Protein AF-0000000085131822 (afdb_homodimer)

pLDDT: mean 88.07, std 12.6, range [34.62, 98.31]

Foldseek 3Di:
DFEKEWEAADPVLSVVLVVLLCCLQVVVPAAEAEDDDDDPVVVVVLVVCVVVPDPWDWDDDVPDIDIDDPDPVCVVVVDDPRHYYYYYDNDHDDGAMEDCCVGPRDVSCVSCVVSVGHYDDDPPDD/DFEKEWEAADPVLSVVLVVLLCCLQVVVPAAEAEDDDDDPVVVVVQVVCVVVPDPWDWDDDVPDIDTDDPDPVCVVVVDDPRHYYYYYDNDHDDGAMEDCCVGPRDVSCVSCVVSVGHYDDDPPDD

Organism: Acidimicrobium ferrooxidans (strain DSM 10331 / JCM 15462 / NBRC 103882 / ICP) (NCBI:txid525909)

Solvent-accessible surface area (backbone atoms only — not comparable to full-atom values): 12913 Å² total; per-residue (Å²): 92,37,62,31,33,28,30,11,68,48,67,68,60,34,45,53,51,47,23,53,51,32,31,55,44,27,70,71,69,45,48,27,34,35,41,41,70,47,56,66,71,60,23,49,49,53,38,45,31,49,72,30,44,30,71,34,37,33,40,33,33,76,59,21,26,24,54,46,39,80,36,57,73,56,57,60,70,70,47,52,83,71,24,38,35,39,36,62,41,81,36,89,47,72,70,28,35,32,45,41,51,84,53,71,25,63,69,52,43,52,53,38,43,75,71,71,39,52,69,43,65,86,74,70,80,121,91,39,63,34,34,29,28,10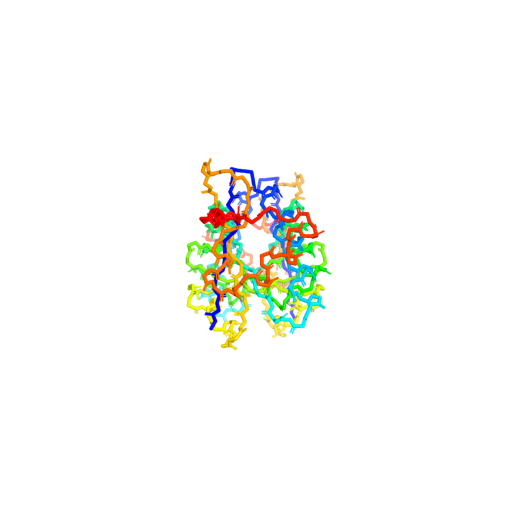,68,48,68,67,61,33,47,53,51,46,22,53,51,31,31,55,44,26,71,72,70,44,49,27,34,35,40,40,71,46,56,65,71,60,24,49,48,53,38,44,30,49,74,30,44,32,73,34,37,33,40,33,33,78,57,22,26,24,53,47,40,82,36,56,74,55,57,61,69,71,49,53,82,72,22,38,35,38,35,62,41,82,34,89,48,73,72,28,34,32,46,42,52,84,54,71,26,63,70,51,44,52,54,37,44,76,73,71,39,54,68,42,64,84,74,69,80,122

Radius of gyration: 21.18 Å; Cα contacts (8 Å, |Δi|>4): 566; chains: 2; bounding box: 34×80×39 Å

Nearest PDB structures (foldseek):
  7dtj-assembly1_A  TM=2.129E-01  e=2.006E+00  Caenorhabditis elegans
  4cgz-assembly1_A  TM=2.563E-01  e=4.736E+00  Homo sapiens
  4cgz-assembly1_A  TM=2.567E-01  e=7.129E+00  Homo sapiens

Sequence (252 aa):
MVEIEVRGPGHHERSTLAARAVAVLAGAGLDVGVVVDVRPRLAADIEAQLEAGAARVVLTGPGFSAVARTGREGVEEALSEGDVLIRLRATADELGVYGVDDALGQEWVRRLRDAGVPCMGPEIGVMVEIEVRGPGHHERSTLAARAVAVLAGAGLDVGVVVDVRPRLAADIEAQLEAGAARVVLTGPGFSAVARTGREGVEEALSEGDVLIRLRATADELGVYGVDDALGQEWVRRLRDAGVPCMGPEIGV

Secondary structure (DSSP, 8-state):
-EEEEEEES-HHHHHHHHHHHHHHHHHTT--EEEEEEPPHHHHHHHHHHHHHT-SEEEEEETTEEEEEEESSTHHHHHS-TT-EEEEEEE-SSPSEEESHHHHH-HHHHHHHHHTT-PEES-----/-EEEEEEES-HHHHHHHHHHHHHHHHHTT--EEEEEEPPHHHHHHHHHHHHHT-SEEEEEETTEEEEEEESSTHHHHHS-TT-EEEEEEE-SSPSEEESHHHHH-HHHHHHHHHTT-PEES-----

Structure (mmCIF, N/CA/C/O backbone):
data_AF-0000000085131822-model_v1
#
loop_
_entity.id
_entity.type
_entity.pdbx_description
1 polymer 'Uncharacterized protein'
#
loop_
_atom_site.group_PDB
_atom_site.id
_atom_site.type_symbol
_atom_site.label_atom_id
_atom_site.label_alt_id
_atom_site.label_comp_id
_atom_site.label_asym_id
_atom_site.label_entity_id
_atom_site.label_seq_id
_atom_site.pdbx_PDB_ins_code
_atom_site.Cartn_x
_atom_site.Cartn_y
_atom_site.Cartn_z
_atom_site.occupancy
_atom_site.B_iso_or_equiv
_atom_site.auth_seq_id
_atom_site.auth_com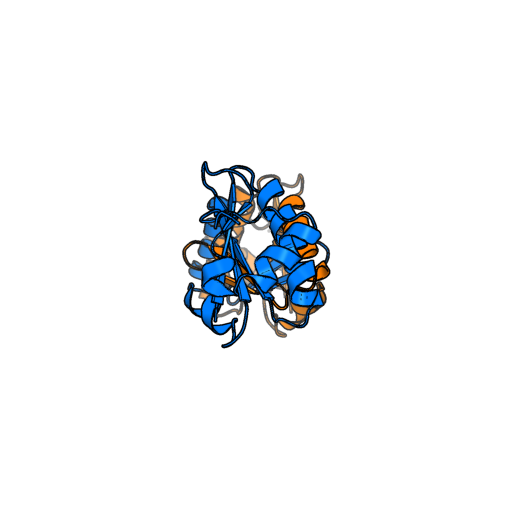p_id
_atom_site.auth_asym_id
_atom_site.auth_atom_id
_atom_site.pdbx_PDB_model_num
ATOM 1 N N . MET A 1 1 ? -10.117 -21.516 0.782 1 79.69 1 MET A N 1
ATOM 2 C CA . MET A 1 1 ? -8.984 -20.797 0.195 1 79.69 1 MET A CA 1
ATOM 3 C C . MET A 1 1 ? -7.742 -21.688 0.15 1 79.69 1 MET A C 1
ATOM 5 O O . MET A 1 1 ? -7.473 -22.422 1.094 1 79.69 1 MET A O 1
ATOM 9 N N . VAL A 1 2 ? -7.172 -21.781 -1.08 1 89 2 VAL A N 1
ATOM 10 C CA . VAL A 1 2 ? -5.902 -22.5 -1.215 1 89 2 VAL A CA 1
ATOM 11 C C . VAL A 1 2 ? -4.762 -21.484 -1.343 1 89 2 VAL A C 1
ATOM 13 O O . VAL A 1 2 ? -4.922 -20.438 -1.956 1 89 2 VAL A O 1
ATOM 16 N N . GLU A 1 3 ? -3.605 -21.906 -0.716 1 91.75 3 GLU A N 1
ATOM 17 C CA . GLU A 1 3 ? -2.475 -20.984 -0.686 1 91.75 3 GLU A CA 1
ATOM 18 C C . GLU A 1 3 ? -1.246 -21.594 -1.354 1 91.75 3 GLU A C 1
ATOM 20 O O . GLU A 1 3 ? -0.945 -22.781 -1.154 1 91.75 3 GLU A O 1
ATOM 25 N N . ILE A 1 4 ? -0.641 -20.781 -2.174 1 95.12 4 ILE A N 1
ATOM 26 C CA . ILE A 1 4 ? 0.669 -21.125 -2.717 1 95.12 4 ILE A CA 1
ATOM 27 C C . ILE A 1 4 ? 1.646 -19.984 -2.465 1 95.12 4 ILE A C 1
ATOM 29 O O . ILE A 1 4 ? 1.235 -18.875 -2.104 1 95.12 4 ILE A O 1
ATOM 33 N N . GLU A 1 5 ? 2.998 -20.312 -2.67 1 95.56 5 GLU A N 1
ATOM 34 C CA . GLU A 1 5 ? 4.008 -19.312 -2.352 1 95.56 5 GLU A CA 1
ATOM 35 C C . GLU A 1 5 ? 4.953 -19.078 -3.529 1 95.56 5 GLU A C 1
ATOM 37 O O . GLU A 1 5 ? 5.336 -20.031 -4.215 1 95.56 5 GLU A O 1
ATOM 42 N N . VAL A 1 6 ? 5.258 -17.922 -3.693 1 97.12 6 VAL A N 1
ATOM 43 C CA . VAL A 1 6 ? 6.41 -17.594 -4.531 1 97.12 6 VAL A CA 1
ATOM 44 C C . VAL A 1 6 ? 7.605 -17.234 -3.648 1 97.12 6 VAL A C 1
ATOM 46 O O . VAL A 1 6 ? 7.559 -16.281 -2.883 1 97.12 6 VAL A O 1
ATOM 49 N N . ARG A 1 7 ? 8.672 -17.984 -3.861 1 95.94 7 ARG A N 1
ATOM 50 C CA . ARG A 1 7 ? 9.852 -17.812 -3.023 1 95.94 7 ARG A CA 1
ATOM 51 C C . ARG A 1 7 ? 11.07 -17.438 -3.865 1 95.94 7 ARG A C 1
ATOM 53 O O . ARG A 1 7 ? 11.117 -17.734 -5.062 1 95.94 7 ARG A O 1
ATOM 60 N N . GLY A 1 8 ? 12 -16.844 -3.258 1 94.56 8 GLY A N 1
ATOM 61 C CA . GLY A 1 8 ? 13.25 -16.422 -3.871 1 94.56 8 GLY A CA 1
ATOM 62 C C . GLY A 1 8 ? 13.867 -15.203 -3.205 1 94.56 8 GLY A C 1
ATOM 63 O O . GLY A 1 8 ? 13.203 -14.508 -2.434 1 94.56 8 GLY A O 1
ATOM 64 N N . PRO A 1 9 ? 15.07 -14.961 -3.496 1 91.81 9 PRO A N 1
ATOM 65 C CA . PRO A 1 9 ? 15.766 -13.898 -2.773 1 91.81 9 PRO A CA 1
ATOM 66 C C . PRO A 1 9 ? 15.406 -12.5 -3.285 1 91.81 9 PRO A C 1
ATOM 68 O O . PRO A 1 9 ? 15.391 -11.539 -2.512 1 91.81 9 PRO A O 1
ATOM 71 N N . GLY A 1 10 ? 15.148 -12.297 -4.566 1 89.25 10 GLY A N 1
ATOM 72 C CA . GLY A 1 10 ? 14.906 -10.984 -5.141 1 89.25 10 GLY A CA 1
ATOM 73 C C . GLY A 1 10 ? 13.445 -10.578 -5.117 1 89.25 10 GLY A C 1
ATOM 74 O O . GLY A 1 10 ? 12.578 -11.352 -5.52 1 89.25 10 GLY A O 1
ATOM 75 N N . HIS A 1 11 ? 13.172 -9.406 -4.637 1 88.25 11 HIS A N 1
ATOM 76 C CA . HIS A 1 11 ? 11.797 -8.914 -4.57 1 88.25 11 HIS A CA 1
ATOM 77 C C . HIS A 1 11 ? 11.195 -8.773 -5.965 1 88.25 11 HIS A C 1
ATOM 79 O O . HIS A 1 11 ? 10.094 -9.266 -6.219 1 88.25 11 HIS A O 1
ATOM 85 N N . HIS A 1 12 ? 11.961 -8.117 -6.773 1 89.19 12 HIS A N 1
ATOM 86 C CA . HIS A 1 12 ? 11.453 -7.871 -8.117 1 89.19 12 HIS A CA 1
ATOM 87 C C . HIS A 1 12 ? 11.203 -9.18 -8.859 1 89.19 12 HIS A C 1
ATOM 89 O O . HIS A 1 12 ? 10.164 -9.344 -9.508 1 89.19 12 HIS A O 1
ATOM 95 N N . GLU A 1 13 ? 12.141 -10.109 -8.742 1 93.19 13 GLU A N 1
ATOM 96 C CA . GLU A 1 13 ? 12.008 -11.391 -9.422 1 93.19 13 GLU A CA 1
ATOM 97 C C . GLU A 1 13 ? 10.797 -12.164 -8.891 1 93.19 13 GLU A C 1
ATOM 99 O O . GLU A 1 13 ? 10.062 -12.781 -9.664 1 93.19 13 GLU A O 1
ATOM 104 N N . ARG A 1 14 ? 10.539 -12.148 -7.613 1 95.56 14 ARG A N 1
ATOM 105 C CA . ARG A 1 14 ? 9.367 -12.805 -7.035 1 95.56 14 ARG A CA 1
ATOM 106 C C . ARG A 1 14 ? 8.078 -12.18 -7.559 1 95.56 14 ARG A C 1
ATOM 108 O O . ARG A 1 14 ? 7.133 -12.891 -7.898 1 95.56 14 ARG A O 1
ATOM 115 N N . SER A 1 15 ? 8.086 -10.891 -7.621 1 94.5 15 SER A N 1
ATOM 116 C CA . SER A 1 15 ? 6.895 -10.188 -8.094 1 94.5 15 SER A CA 1
ATOM 117 C C . SER A 1 15 ? 6.59 -10.531 -9.547 1 94.5 15 SER A C 1
ATOM 119 O O . SER A 1 15 ? 5.438 -10.773 -9.906 1 94.5 15 SER A O 1
ATOM 121 N N . THR A 1 16 ? 7.637 -10.555 -10.289 1 95.5 16 THR A N 1
ATOM 122 C CA . THR A 1 16 ? 7.48 -10.875 -11.711 1 95.5 16 THR A CA 1
ATOM 123 C C . THR A 1 16 ? 6.945 -12.289 -11.891 1 95.5 16 THR A C 1
ATOM 125 O O . THR A 1 16 ? 6.031 -12.523 -12.68 1 95.5 16 THR A O 1
ATOM 128 N N . LEU A 1 17 ? 7.477 -13.148 -11.172 1 97.31 17 LEU A N 1
ATOM 129 C CA . LEU A 1 17 ? 7.031 -14.531 -11.242 1 97.31 17 LEU A CA 1
ATOM 130 C C . LEU A 1 17 ? 5.594 -14.664 -10.75 1 97.31 17 LEU A C 1
ATOM 132 O O . LEU A 1 17 ? 4.797 -15.406 -11.344 1 97.31 17 LEU A O 1
ATOM 136 N N . ALA A 1 18 ? 5.246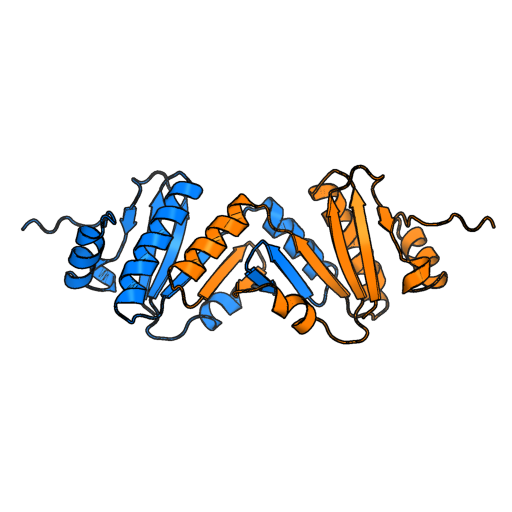 -14.008 -9.734 1 97.88 18 ALA A N 1
ATOM 137 C CA . ALA A 1 18 ? 3.877 -14.023 -9.219 1 97.88 18 ALA A CA 1
ATOM 138 C C . ALA A 1 18 ? 2.889 -13.547 -10.281 1 97.88 18 ALA A C 1
ATOM 140 O O . ALA A 1 18 ? 1.832 -14.156 -10.469 1 97.88 18 ALA A O 1
ATOM 141 N N . ALA A 1 19 ? 3.27 -12.508 -10.961 1 97.44 19 ALA A N 1
ATOM 142 C CA . ALA A 1 19 ? 2.385 -11.977 -12 1 97.44 19 ALA A CA 1
ATOM 143 C C . ALA A 1 19 ? 2.15 -13.008 -13.094 1 97.44 19 ALA A C 1
ATOM 145 O O . ALA A 1 19 ? 1.042 -13.117 -13.625 1 97.44 19 ALA A O 1
ATOM 146 N N . ARG A 1 20 ? 3.174 -13.719 -13.398 1 97.81 20 ARG A N 1
ATOM 147 C CA . ARG A 1 20 ? 3.025 -14.766 -14.398 1 97.81 20 ARG A CA 1
ATOM 148 C C . ARG A 1 20 ? 2.084 -15.867 -13.906 1 97.81 20 ARG A C 1
ATOM 150 O O . ARG A 1 20 ? 1.232 -16.344 -14.656 1 97.81 20 ARG A O 1
ATOM 157 N N . ALA A 1 21 ? 2.281 -16.219 -12.688 1 98.31 21 ALA A N 1
ATOM 158 C CA . ALA A 1 21 ? 1.408 -17.234 -12.102 1 98.31 21 ALA A CA 1
ATOM 159 C C . ALA A 1 21 ? -0.04 -16.75 -12.055 1 98.31 21 ALA A C 1
ATOM 161 O O . ALA A 1 21 ? -0.961 -17.516 -12.367 1 98.31 21 ALA A O 1
ATOM 162 N N . VAL A 1 22 ? -0.212 -15.531 -11.719 1 97.88 22 VAL A N 1
ATOM 163 C CA . VAL A 1 22 ? -1.546 -14.938 -11.68 1 97.88 22 VAL A CA 1
ATOM 164 C C . VAL A 1 22 ? -2.189 -15.023 -13.062 1 97.88 22 VAL A C 1
ATOM 166 O O . VAL A 1 22 ? -3.344 -15.438 -13.195 1 97.88 22 VAL A O 1
ATOM 169 N N . ALA A 1 23 ? -1.437 -14.703 -14 1 98.12 23 ALA A N 1
ATOM 170 C CA . ALA A 1 23 ? -1.963 -14.688 -15.367 1 98.12 23 ALA A CA 1
ATOM 171 C C . ALA A 1 23 ? -2.475 -16.062 -15.766 1 98.12 23 ALA A C 1
ATOM 173 O O . ALA A 1 23 ? -3.539 -16.188 -16.375 1 98.12 23 ALA A O 1
ATOM 174 N N . VAL A 1 24 ? -1.75 -17.047 -15.406 1 98.06 24 VAL A N 1
ATOM 175 C CA . VAL A 1 24 ? -2.111 -18.422 -15.758 1 98.06 24 VAL A CA 1
ATOM 176 C C . VAL A 1 24 ? -3.373 -18.828 -15.008 1 98.06 24 VAL A C 1
ATOM 178 O O . VAL A 1 24 ? -4.328 -19.328 -15.609 1 98.06 24 VAL A O 1
ATOM 181 N N . LEU A 1 25 ? -3.422 -18.594 -13.773 1 97.38 25 LEU A N 1
ATOM 182 C CA . LEU A 1 25 ? -4.512 -19.047 -12.922 1 97.38 25 LEU A CA 1
ATOM 183 C C . LEU A 1 25 ? -5.781 -18.25 -13.18 1 97.38 25 LEU A C 1
ATOM 185 O O . LEU A 1 25 ? -6.855 -18.828 -13.359 1 97.38 25 LEU A O 1
ATOM 189 N N . ALA A 1 26 ? -5.598 -17 -13.203 1 96.5 26 ALA A N 1
ATOM 190 C CA . ALA A 1 26 ? -6.758 -16.156 -13.484 1 96.5 26 ALA A CA 1
ATOM 191 C C . ALA A 1 26 ? -7.281 -16.391 -14.891 1 96.5 26 ALA A C 1
ATOM 193 O O . ALA A 1 26 ? -8.492 -16.375 -15.125 1 96.5 26 ALA A O 1
ATOM 194 N N . GLY A 1 27 ? -6.344 -16.594 -15.766 1 95.94 27 GLY A N 1
ATOM 195 C CA . GLY A 1 27 ? -6.73 -16.891 -17.125 1 95.94 27 GLY A CA 1
ATOM 196 C C . GLY A 1 27 ? -7.566 -18.156 -17.25 1 95.94 27 GLY A C 1
ATOM 197 O O . GLY A 1 27 ? -8.297 -18.328 -18.234 1 95.94 27 GLY A O 1
ATOM 198 N N . ALA A 1 28 ? -7.418 -18.984 -16.297 1 95.38 28 ALA A N 1
ATOM 199 C CA . ALA A 1 28 ? -8.172 -20.25 -16.297 1 95.38 28 ALA A CA 1
ATOM 200 C C . ALA A 1 28 ? -9.453 -20.109 -15.492 1 95.38 28 ALA A C 1
ATOM 202 O O . ALA A 1 28 ? -10.148 -21.094 -15.25 1 95.38 28 ALA A O 1
ATOM 203 N N . GLY A 1 29 ? -9.695 -18.891 -14.969 1 93.06 29 GLY A N 1
ATOM 204 C CA . GLY A 1 29 ? -10.984 -18.625 -14.352 1 93.06 29 GLY A CA 1
ATOM 205 C C . GLY A 1 29 ? -10.938 -18.641 -12.836 1 93.06 29 GLY A C 1
ATOM 206 O O . GLY A 1 29 ? -11.977 -18.562 -12.18 1 93.06 29 GLY A O 1
ATOM 207 N N . LEU A 1 30 ? -9.797 -18.797 -12.258 1 93.06 30 LEU A N 1
ATOM 208 C CA . LEU A 1 30 ? -9.695 -18.797 -10.797 1 93.06 30 LEU A CA 1
ATOM 209 C C . LEU A 1 30 ? -9.602 -17.375 -10.266 1 93.06 30 LEU A C 1
ATOM 211 O O . LEU A 1 30 ? -9.023 -16.5 -10.906 1 93.06 30 LEU A O 1
ATOM 215 N N . ASP A 1 31 ? -10.188 -17.172 -9.148 1 92.38 31 ASP A N 1
ATOM 216 C CA . ASP A 1 31 ? -9.992 -15.93 -8.406 1 92.38 31 ASP A CA 1
ATOM 217 C C . ASP A 1 31 ? -8.688 -15.961 -7.617 1 92.38 31 ASP A C 1
ATOM 219 O O . ASP A 1 31 ? -8.539 -16.75 -6.688 1 92.38 31 ASP A O 1
ATOM 223 N N . VAL A 1 32 ? -7.816 -14.938 -7.973 1 94.25 32 VAL A N 1
ATOM 224 C CA . VAL A 1 32 ? -6.477 -14.984 -7.395 1 94.25 32 VAL A CA 1
ATOM 225 C C . VAL A 1 32 ? -6.223 -13.719 -6.578 1 94.25 32 VAL A C 1
ATOM 227 O O . VAL A 1 32 ? -6.422 -12.602 -7.066 1 94.25 32 VAL A O 1
ATOM 230 N N . GLY A 1 33 ? -5.883 -13.922 -5.355 1 93.19 33 GLY A N 1
ATOM 231 C CA . GLY A 1 33 ? -5.348 -12.852 -4.527 1 93.19 33 GLY A CA 1
ATOM 232 C C . GLY A 1 33 ? -3.846 -12.945 -4.332 1 93.19 33 GLY A C 1
ATOM 233 O O . GLY A 1 33 ? -3.291 -14.039 -4.25 1 93.19 33 GLY A O 1
ATOM 234 N N . VAL A 1 34 ? -3.225 -11.789 -4.285 1 94.56 34 VAL A N 1
ATOM 235 C CA . VAL A 1 34 ? -1.788 -11.742 -4.031 1 94.56 34 VAL A CA 1
ATOM 236 C C . VAL A 1 34 ? -1.511 -10.945 -2.764 1 94.56 34 VAL A C 1
ATOM 238 O O . VAL A 1 34 ? -2.035 -9.836 -2.592 1 94.56 34 VAL A O 1
ATOM 241 N N . VAL A 1 35 ? -0.684 -11.516 -1.921 1 91.5 35 VAL A N 1
ATOM 242 C CA . VAL A 1 35 ? -0.272 -10.812 -0.71 1 91.5 35 VAL A CA 1
ATOM 243 C C . VAL A 1 35 ? 1.178 -10.352 -0.848 1 91.5 35 VAL A C 1
ATOM 245 O O . VAL A 1 35 ? 2.07 -11.164 -1.115 1 91.5 35 VAL A O 1
ATOM 248 N N . VAL A 1 36 ? 1.332 -9.078 -0.713 1 88.75 36 VAL A N 1
ATOM 249 C CA . VAL A 1 36 ? 2.65 -8.461 -0.808 1 88.75 36 VAL A CA 1
ATOM 250 C C . VAL A 1 36 ? 3.023 -7.832 0.533 1 88.75 36 VAL A C 1
ATOM 252 O O . VAL A 1 36 ? 2.293 -6.984 1.053 1 88.75 36 VAL A O 1
ATOM 255 N N . ASP A 1 37 ? 4.145 -8.219 0.966 1 85.62 37 ASP A N 1
ATOM 256 C CA . ASP A 1 37 ? 4.668 -7.566 2.166 1 85.62 37 ASP A CA 1
ATOM 257 C C . ASP A 1 37 ? 5.348 -6.242 1.821 1 85.62 37 ASP A C 1
ATOM 259 O O . ASP A 1 37 ? 6.262 -6.207 0.996 1 85.62 37 ASP A O 1
ATOM 263 N N . VAL A 1 38 ? 4.852 -5.312 2.555 1 86.19 38 VAL A N 1
ATOM 264 C CA . VAL A 1 38 ? 5.48 -4.012 2.359 1 86.19 38 VAL A CA 1
ATOM 265 C C . VAL A 1 38 ? 6.754 -3.92 3.197 1 86.19 38 VAL A C 1
ATOM 267 O O . VAL A 1 38 ? 6.832 -4.508 4.277 1 86.19 38 VAL A O 1
ATOM 270 N N . ARG A 1 39 ? 7.715 -3.174 2.684 1 85.56 39 ARG A N 1
ATOM 271 C CA . ARG A 1 39 ? 8.969 -2.996 3.408 1 85.56 39 ARG A CA 1
ATOM 272 C C . ARG A 1 39 ? 8.727 -2.369 4.777 1 85.56 39 ARG A C 1
ATOM 274 O O . ARG A 1 39 ? 7.867 -1.499 4.922 1 85.56 39 ARG A O 1
ATOM 281 N N . PRO A 1 40 ? 9.523 -2.721 5.668 1 83.38 40 PRO A N 1
ATOM 282 C CA . PRO A 1 40 ? 9.312 -2.303 7.059 1 83.38 40 PRO A CA 1
ATOM 283 C C . PRO A 1 40 ? 9.25 -0.786 7.215 1 83.38 40 PRO A C 1
ATOM 285 O O . PRO A 1 40 ? 8.445 -0.273 7.996 1 83.38 40 PRO A O 1
ATOM 288 N N . ARG A 1 41 ? 10.086 -0.02 6.523 1 85.69 41 ARG A N 1
ATOM 289 C CA . ARG A 1 41 ? 10.109 1.43 6.684 1 85.69 41 ARG A CA 1
ATOM 290 C C . ARG A 1 41 ? 8.789 2.051 6.238 1 85.69 41 ARG A C 1
ATOM 292 O O . ARG A 1 41 ? 8.242 2.92 6.918 1 85.69 41 ARG A O 1
ATOM 299 N N . LEU A 1 42 ? 8.289 1.596 5.109 1 87.88 42 LEU A N 1
ATOM 300 C CA . LEU A 1 42 ? 7 2.092 4.645 1 87.88 42 LEU A CA 1
ATOM 301 C C . LEU A 1 42 ? 5.883 1.665 5.594 1 87.88 42 LEU A C 1
ATOM 303 O O . LEU A 1 42 ? 4.992 2.457 5.902 1 87.88 42 LEU A O 1
ATOM 307 N N . ALA A 1 43 ? 5.957 0.45 6 1 88.44 43 ALA A N 1
ATOM 308 C CA . ALA A 1 43 ? 4.957 -0.05 6.941 1 88.44 43 ALA A CA 1
ATOM 309 C C . ALA A 1 43 ? 4.922 0.803 8.211 1 88.44 43 ALA A C 1
ATOM 311 O O . ALA A 1 43 ? 3.844 1.151 8.695 1 88.44 43 ALA A O 1
ATOM 312 N N . ALA A 1 44 ? 6.039 1.146 8.656 1 89.44 44 ALA A N 1
ATOM 313 C CA . ALA A 1 44 ? 6.133 1.963 9.859 1 89.44 44 ALA A CA 1
ATOM 314 C C . ALA A 1 44 ? 5.547 3.352 9.633 1 89.44 44 ALA A C 1
ATOM 316 O O . ALA A 1 44 ? 4.891 3.908 10.516 1 89.44 44 ALA A O 1
ATOM 317 N N . ASP A 1 45 ? 5.805 3.887 8.5 1 90.94 45 ASP A N 1
ATOM 318 C CA . ASP A 1 45 ? 5.27 5.203 8.156 1 90.94 45 ASP A CA 1
ATOM 319 C C . ASP A 1 45 ? 3.742 5.18 8.117 1 90.94 45 ASP A C 1
ATOM 321 O O . ASP A 1 45 ? 3.088 6.094 8.625 1 90.94 45 ASP A O 1
ATOM 325 N N . ILE A 1 46 ? 3.217 4.176 7.566 1 92.31 46 ILE A N 1
ATOM 326 C CA . ILE A 1 46 ? 1.77 4.027 7.465 1 92.31 46 ILE A CA 1
ATOM 327 C C . ILE A 1 46 ? 1.173 3.834 8.859 1 92.31 46 ILE A C 1
ATOM 329 O O . ILE A 1 46 ? 0.191 4.488 9.211 1 92.31 46 ILE A O 1
ATOM 333 N N . GLU A 1 47 ? 1.813 2.984 9.562 1 91.12 47 GLU A N 1
ATOM 334 C CA . GLU A 1 47 ? 1.357 2.703 10.922 1 91.12 47 GLU A CA 1
ATOM 335 C C . GLU A 1 47 ? 1.361 3.967 11.781 1 91.12 47 GLU A C 1
ATOM 337 O O . GLU A 1 47 ? 0.428 4.203 12.547 1 91.12 47 GLU A O 1
ATOM 342 N N . ALA A 1 48 ? 2.389 4.691 11.602 1 93.06 48 ALA A N 1
ATOM 343 C CA . ALA A 1 48 ? 2.514 5.926 12.375 1 93.06 48 ALA A CA 1
ATOM 344 C C . ALA A 1 48 ? 1.355 6.875 12.086 1 93.06 48 ALA A C 1
ATOM 346 O O . ALA A 1 48 ? 0.854 7.547 12.992 1 93.06 48 ALA A O 1
ATOM 347 N N . GLN A 1 49 ? 0.921 6.934 10.797 1 94.88 49 GLN A N 1
ATOM 348 C CA . GLN A 1 49 ? -0.207 7.789 10.445 1 94.88 49 GLN A CA 1
ATOM 349 C C . GLN A 1 49 ? -1.495 7.301 11.102 1 94.88 49 GLN A C 1
ATOM 351 O O . GLN A 1 49 ? -2.271 8.094 11.633 1 94.88 49 GLN A O 1
ATOM 356 N N . LEU A 1 50 ? -1.67 6.051 11.039 1 93.06 50 LEU A N 1
ATOM 357 C CA . LEU A 1 50 ? -2.871 5.453 11.609 1 93.06 50 LEU A CA 1
ATOM 358 C C . LEU A 1 50 ? -2.9 5.629 13.125 1 93.06 50 LEU A C 1
ATOM 360 O O . LEU A 1 50 ? -3.936 5.977 13.695 1 93.06 50 LEU A O 1
ATOM 364 N N . GLU A 1 51 ? -1.799 5.449 13.703 1 93.38 51 GLU A N 1
ATOM 365 C CA . GLU A 1 51 ? -1.686 5.598 15.148 1 93.38 51 GLU A CA 1
ATOM 366 C C . GLU A 1 51 ? -1.906 7.047 15.578 1 93.38 51 GLU A C 1
ATOM 368 O O . GLU A 1 51 ? -2.402 7.312 16.672 1 93.38 51 GLU A O 1
ATOM 373 N N . ALA A 1 52 ? -1.466 7.945 14.68 1 95.12 52 ALA A N 1
ATOM 374 C CA . ALA A 1 52 ? -1.591 9.367 14.977 1 95.12 52 ALA A CA 1
ATOM 375 C C . ALA A 1 52 ? -3.047 9.82 14.898 1 95.12 52 ALA A C 1
ATOM 377 O O . ALA A 1 52 ? -3.383 10.93 15.312 1 95.12 52 ALA A O 1
ATOM 378 N N . GLY A 1 53 ? -3.904 8.961 14.281 1 94 53 GLY A N 1
ATOM 379 C CA . GLY A 1 53 ? -5.324 9.281 14.289 1 94 53 GLY A CA 1
ATOM 380 C C . GLY A 1 53 ? -5.879 9.539 12.898 1 94 53 GLY A C 1
ATOM 381 O O . GLY A 1 53 ? -7.008 10.016 12.758 1 94 53 GLY A O 1
ATOM 382 N N . ALA A 1 54 ? -5.109 9.25 11.906 1 93.81 54 ALA A N 1
ATOM 383 C CA . ALA A 1 54 ? -5.633 9.398 10.555 1 93.81 54 ALA A CA 1
ATOM 384 C C . ALA A 1 54 ? -6.848 8.5 10.336 1 93.81 54 ALA A C 1
ATOM 386 O O . ALA A 1 54 ? -6.82 7.316 10.672 1 93.81 54 ALA A O 1
ATOM 387 N N . ALA A 1 55 ? -7.828 9.078 9.766 1 89.69 55 ALA A N 1
ATOM 388 C CA . ALA A 1 55 ? -9.023 8.297 9.461 1 89.69 55 ALA A CA 1
ATOM 389 C C . ALA A 1 55 ? -8.766 7.328 8.312 1 89.69 55 ALA A C 1
ATOM 391 O O . ALA A 1 55 ? -9.344 6.238 8.266 1 89.69 55 ALA A O 1
ATOM 392 N N . ARG A 1 56 ? -7.883 7.773 7.457 1 89.19 56 ARG A N 1
ATOM 393 C CA . ARG A 1 56 ? -7.523 6.965 6.297 1 89.19 56 ARG A CA 1
ATOM 394 C C . ARG A 1 56 ? -6.094 7.258 5.848 1 89.19 56 ARG A C 1
ATOM 396 O O . ARG A 1 56 ? -5.629 8.398 5.941 1 89.19 56 ARG A O 1
ATOM 403 N N . VAL A 1 57 ? -5.488 6.23 5.43 1 91.62 57 VAL A N 1
ATOM 404 C CA . VAL A 1 57 ? -4.215 6.355 4.727 1 91.62 57 VAL A CA 1
ATOM 405 C C . VAL A 1 57 ? -4.332 5.746 3.33 1 91.62 57 VAL A C 1
ATOM 407 O O . VAL A 1 57 ? -4.613 4.551 3.189 1 91.62 57 VAL A O 1
ATOM 410 N N . VAL A 1 58 ? -4.156 6.602 2.375 1 90.94 58 VAL A N 1
ATOM 411 C CA . VAL A 1 58 ? -4.328 6.172 0.992 1 90.94 58 VAL A CA 1
ATOM 412 C C . VAL A 1 58 ? -2.963 6.039 0.319 1 90.94 58 VAL A C 1
ATOM 414 O O . VAL A 1 58 ? -2.193 7.004 0.267 1 90.94 58 VAL A O 1
ATOM 417 N N . LEU A 1 59 ? -2.68 4.871 -0.105 1 90.81 59 LEU A N 1
ATOM 418 C CA . LEU A 1 59 ? -1.487 4.609 -0.906 1 90.81 59 LEU A CA 1
ATOM 419 C C . LEU A 1 59 ? -1.784 4.781 -2.393 1 90.81 59 LEU A C 1
ATOM 421 O O . LEU A 1 59 ? -2.764 4.23 -2.9 1 90.81 59 LEU A O 1
ATOM 425 N N . THR A 1 60 ? -0.9 5.562 -3.012 1 88.81 60 THR A N 1
ATOM 426 C CA . THR A 1 60 ? -1.163 5.785 -4.43 1 88.81 60 THR A CA 1
ATOM 427 C C . THR A 1 60 ? 0.092 5.527 -5.258 1 88.81 60 THR A C 1
ATOM 429 O O . THR A 1 60 ? 1.211 5.688 -4.77 1 88.81 60 THR A O 1
ATOM 432 N N . GLY A 1 61 ? -0.082 5.023 -6.375 1 85.62 61 GLY A N 1
ATOM 433 C CA . GLY A 1 61 ? 0.897 4.852 -7.438 1 85.62 61 GLY A CA 1
ATOM 434 C C . GLY A 1 61 ? 0.274 4.797 -8.82 1 85.62 61 GLY A C 1
ATOM 435 O O . GLY A 1 61 ? -0.951 4.832 -8.953 1 85.62 61 GLY A O 1
ATOM 436 N N . PRO A 1 62 ? 1.144 4.887 -9.766 1 83 62 PRO A N 1
ATOM 437 C CA . PRO A 1 62 ? 0.568 4.785 -11.109 1 83 62 PRO A CA 1
ATOM 438 C C . PRO A 1 62 ? -0.352 3.578 -11.266 1 83 62 PRO A C 1
ATOM 440 O O . PRO A 1 62 ? 0.051 2.447 -10.977 1 83 62 PRO A O 1
ATOM 443 N N . GLY A 1 63 ? -1.567 3.781 -11.531 1 78.31 63 GLY A N 1
ATOM 444 C CA . GLY A 1 63 ? -2.504 2.74 -11.922 1 78.31 63 GLY A CA 1
ATOM 445 C C . GLY A 1 63 ? -3.223 2.109 -10.75 1 78.31 63 GLY A C 1
ATOM 446 O O . GLY A 1 63 ? -3.973 1.145 -10.914 1 78.31 63 GLY A O 1
ATOM 447 N N . PHE A 1 64 ? -2.887 2.576 -9.531 1 83.81 64 PHE A N 1
ATOM 448 C CA . PHE A 1 64 ? -3.607 1.922 -8.445 1 83.81 64 PHE A CA 1
ATOM 449 C C . PHE A 1 64 ? -3.76 2.861 -7.254 1 83.81 64 PHE A C 1
ATOM 451 O O . PHE A 1 64 ? -3.043 3.859 -7.145 1 83.81 64 PHE A O 1
ATOM 458 N N . SER A 1 65 ? -4.633 2.475 -6.383 1 89.19 65 SER A N 1
ATOM 459 C CA . SER A 1 65 ? -4.785 3.047 -5.047 1 89.19 65 SER A CA 1
ATOM 460 C C . SER A 1 65 ? -5.168 1.98 -4.027 1 89.19 65 SER A C 1
ATOM 462 O O . SER A 1 65 ? -5.633 0.9 -4.398 1 89.19 65 SER A O 1
ATOM 464 N N . ALA A 1 66 ? -4.852 2.27 -2.807 1 89.12 66 ALA A N 1
ATOM 465 C CA . ALA A 1 66 ? -5.215 1.376 -1.709 1 89.12 66 ALA A CA 1
ATOM 466 C C . ALA A 1 66 ? -5.473 2.16 -0.426 1 89.12 66 ALA A C 1
ATOM 468 O O . ALA A 1 66 ? -4.816 3.172 -0.167 1 89.12 66 ALA A O 1
ATOM 469 N N . VAL A 1 67 ? -6.379 1.678 0.3 1 88.62 67 VAL A N 1
ATOM 470 C CA . VAL A 1 67 ? -6.648 2.283 1.6 1 88.62 67 VAL A CA 1
ATOM 471 C C . VAL A 1 67 ? -6.137 1.371 2.711 1 88.62 67 VAL A C 1
ATOM 473 O O . VAL A 1 67 ? -6.543 0.212 2.811 1 88.62 67 VAL A O 1
ATOM 476 N N . ALA A 1 68 ? -5.234 1.976 3.445 1 90.44 68 ALA A N 1
ATOM 477 C CA . ALA A 1 68 ? -4.668 1.202 4.547 1 90.44 68 ALA A CA 1
ATOM 478 C C . ALA A 1 68 ? -5.602 1.191 5.75 1 90.44 68 ALA A C 1
ATOM 480 O O . ALA A 1 68 ? -6.234 2.203 6.066 1 90.44 68 ALA A O 1
ATOM 481 N N . ARG A 1 69 ? -5.656 0.098 6.422 1 85.19 69 ARG A N 1
ATOM 482 C CA . ARG A 1 69 ? -6.418 -0.074 7.652 1 85.19 69 ARG A CA 1
ATOM 483 C C . ARG A 1 69 ? -5.559 -0.697 8.75 1 85.19 69 ARG A C 1
ATOM 485 O O . ARG A 1 69 ? -4.57 -1.376 8.453 1 85.19 69 ARG A O 1
ATOM 492 N N . THR A 1 70 ? -6.078 -0.358 9.898 1 84.31 70 THR A N 1
ATOM 493 C CA . THR A 1 70 ? -5.375 -0.952 11.031 1 84.31 70 THR A CA 1
ATOM 494 C C . THR A 1 70 ? -5.617 -2.457 11.094 1 84.31 70 THR A C 1
ATOM 496 O O . THR A 1 70 ? -6.738 -2.92 10.883 1 84.31 70 THR A O 1
ATOM 499 N N . GLY A 1 71 ? -4.527 -3.098 11.461 1 74.75 71 GLY A N 1
ATOM 500 C CA . GLY A 1 71 ? -4.625 -4.531 11.688 1 74.75 71 GLY A CA 1
ATOM 501 C C . GLY A 1 71 ? -4.434 -5.348 10.422 1 74.75 71 GLY A C 1
ATOM 502 O O . GLY A 1 71 ? -4.445 -4.805 9.32 1 74.75 71 GLY A O 1
ATOM 503 N N . ARG A 1 72 ? -4.168 -6.598 10.602 1 67.31 72 ARG A N 1
ATOM 504 C CA . ARG A 1 72 ? -3.943 -7.547 9.508 1 67.31 72 ARG A CA 1
ATOM 505 C C . ARG A 1 72 ? -5.207 -8.344 9.211 1 67.31 72 ARG A C 1
ATOM 507 O O . ARG A 1 72 ? -5.234 -9.148 8.281 1 67.31 72 ARG A O 1
ATOM 514 N N . GLU A 1 73 ? -6.129 -8.164 10.07 1 58.5 73 GLU A N 1
ATOM 515 C CA . GLU A 1 73 ? -7.324 -9.008 10.039 1 58.5 73 GLU A CA 1
ATOM 516 C C . GLU A 1 73 ? -8.047 -8.883 8.695 1 58.5 73 GLU A C 1
ATOM 518 O O . GLU A 1 73 ? -8.734 -9.812 8.273 1 58.5 73 GLU A O 1
ATOM 523 N N . GLY A 1 74 ? -7.828 -7.957 7.906 1 57.19 74 GLY A N 1
ATOM 524 C CA . GLY A 1 74 ? -8.648 -7.762 6.719 1 57.19 74 GLY A CA 1
ATOM 525 C C . GLY A 1 74 ? -8.117 -8.5 5.5 1 57.19 74 GLY A C 1
ATOM 526 O O . GLY A 1 74 ? -8.766 -8.531 4.457 1 57.19 74 GLY A O 1
ATOM 527 N N . VAL A 1 75 ? -6.953 -9.078 5.707 1 61 75 VAL A N 1
ATOM 528 C CA . VAL A 1 75 ? -6.387 -9.82 4.582 1 61 75 VAL A CA 1
ATOM 529 C C . VAL A 1 75 ? -7.309 -10.977 4.215 1 61 75 VAL A C 1
ATOM 531 O O . VAL A 1 75 ? -7.641 -11.164 3.041 1 61 75 VAL A O 1
ATOM 534 N N . GLU A 1 76 ? -7.617 -11.656 5.207 1 60.72 76 GLU A N 1
ATOM 535 C CA . GLU A 1 76 ? -8.477 -12.82 4.992 1 60.72 76 GLU A CA 1
ATOM 536 C C . GLU A 1 76 ? -9.875 -12.398 4.551 1 60.72 76 GLU A C 1
ATOM 538 O O . GLU A 1 76 ? -10.523 -13.094 3.764 1 60.72 76 GLU A O 1
ATOM 543 N N . GLU A 1 77 ? -10.219 -11.328 5.055 1 63.31 77 GLU A N 1
ATOM 544 C CA . GLU A 1 77 ? -11.547 -10.844 4.715 1 63.31 77 GLU A CA 1
ATOM 545 C C . GLU A 1 77 ? -11.633 -10.438 3.246 1 63.31 77 GLU A C 1
ATOM 547 O O . GLU A 1 77 ? -12.711 -10.5 2.643 1 63.31 77 GLU A O 1
ATOM 552 N N . ALA A 1 78 ? -10.508 -10.164 2.871 1 62.91 78 ALA A N 1
ATOM 553 C CA . ALA A 1 78 ? -10.516 -9.68 1.491 1 62.91 78 ALA A CA 1
ATOM 554 C C . ALA A 1 78 ? -10.578 -10.844 0.505 1 62.91 78 ALA A C 1
ATOM 556 O O . ALA A 1 78 ? -10.93 -10.656 -0.661 1 62.91 78 ALA A O 1
ATOM 557 N N . LEU A 1 79 ? -10.281 -11.977 1.141 1 71.81 79 LEU A N 1
ATOM 558 C CA . LEU A 1 79 ? -10.227 -13.148 0.275 1 71.81 79 LEU A CA 1
ATOM 559 C C . LEU A 1 79 ? -11.391 -14.094 0.564 1 71.81 79 LEU A C 1
ATOM 561 O O . LEU A 1 79 ? -11.852 -14.18 1.704 1 71.81 79 LEU A O 1
ATOM 565 N N . SER A 1 80 ? -11.961 -14.516 -0.448 1 74.44 80 SER A N 1
ATOM 566 C CA . SER A 1 80 ? -13.109 -15.406 -0.315 1 74.44 80 SER A CA 1
ATOM 567 C C . SER A 1 80 ? -12.688 -16.875 -0.37 1 74.44 80 SER A C 1
ATOM 569 O O . SER A 1 80 ? -11.602 -17.188 -0.854 1 74.44 80 SER A O 1
ATOM 571 N N . GLU A 1 81 ? -13.617 -17.625 0.149 1 76 81 GLU A N 1
ATOM 572 C CA . GLU A 1 81 ? -13.445 -19.078 0.014 1 76 81 GLU A CA 1
ATOM 573 C C . GLU A 1 81 ? -13.336 -19.484 -1.452 1 76 81 GLU A C 1
ATOM 575 O O . GLU A 1 81 ? -14.062 -18.953 -2.305 1 76 81 GLU A O 1
ATOM 580 N N . GLY A 1 82 ? -12.375 -20.297 -1.827 1 77.25 82 GLY A N 1
ATOM 581 C CA . GLY A 1 82 ? -12.18 -20.766 -3.193 1 77.25 82 GLY A CA 1
ATOM 582 C C . GLY A 1 82 ? -11.117 -19.984 -3.943 1 77.25 82 GLY A C 1
ATOM 583 O O . GLY A 1 82 ? -10.703 -20.375 -5.035 1 77.25 82 GLY A O 1
ATOM 584 N N . ASP A 1 83 ? -10.75 -18.906 -3.338 1 87.19 83 ASP A N 1
ATOM 585 C CA . ASP A 1 83 ? -9.711 -18.109 -3.994 1 87.19 83 ASP A CA 1
ATOM 586 C C . ASP A 1 83 ? -8.344 -18.781 -3.859 1 87.19 83 ASP A C 1
ATOM 588 O O . ASP A 1 83 ? -8.109 -19.547 -2.93 1 87.19 83 ASP A O 1
ATOM 592 N N . VAL A 1 84 ? -7.59 -18.547 -4.844 1 93.88 84 VAL A N 1
ATOM 593 C CA . VAL A 1 84 ? -6.18 -18.891 -4.75 1 93.88 84 VAL A CA 1
ATOM 594 C C . VAL A 1 84 ? -5.387 -17.703 -4.223 1 93.88 84 VAL A C 1
ATOM 596 O O . VAL A 1 84 ? -5.461 -16.609 -4.777 1 93.88 84 VAL A O 1
ATOM 599 N N . LEU A 1 85 ? -4.684 -17.969 -3.166 1 93.5 85 LEU A N 1
ATOM 600 C CA . LEU A 1 85 ? -3.85 -16.922 -2.59 1 93.5 85 LEU A CA 1
ATOM 601 C C . LEU A 1 85 ? -2.375 -17.172 -2.883 1 93.5 85 LEU A C 1
ATOM 603 O O . LEU A 1 85 ? -1.851 -18.234 -2.572 1 93.5 85 LEU A O 1
ATOM 607 N N . ILE A 1 86 ? -1.801 -16.156 -3.467 1 95 86 ILE A N 1
ATOM 608 C CA . ILE A 1 86 ? -0.361 -16.219 -3.689 1 95 86 ILE A CA 1
ATOM 609 C C . ILE A 1 86 ? 0.357 -15.312 -2.693 1 95 86 ILE A C 1
ATOM 611 O O . ILE A 1 86 ? 0.124 -14.102 -2.666 1 95 86 ILE A O 1
ATOM 615 N N . ARG A 1 87 ? 1.312 -15.883 -1.975 1 93.69 87 ARG A N 1
ATOM 616 C CA . ARG A 1 87 ? 2.123 -15.109 -1.038 1 93.69 87 ARG A CA 1
ATOM 617 C C . ARG A 1 87 ? 3.57 -15.023 -1.51 1 93.69 87 ARG A C 1
ATOM 619 O O . ARG A 1 87 ? 4.16 -16.031 -1.908 1 93.69 87 ARG A O 1
ATOM 626 N N . LEU A 1 88 ? 4.043 -13.828 -1.474 1 94.25 88 LEU A N 1
ATOM 627 C CA . LEU A 1 88 ? 5.461 -13.648 -1.768 1 94.25 88 LEU A CA 1
ATOM 628 C C . LEU A 1 88 ? 6.297 -13.758 -0.498 1 94.25 88 LEU A C 1
ATOM 630 O O . LEU A 1 88 ? 6.02 -13.078 0.494 1 94.25 88 LEU A O 1
ATOM 634 N N . ARG A 1 89 ? 7.352 -14.578 -0.624 1 91.81 89 ARG A N 1
ATOM 635 C CA . ARG A 1 89 ? 8.203 -14.789 0.543 1 91.81 89 ARG A CA 1
ATOM 636 C C . ARG A 1 89 ? 9.672 -14.648 0.179 1 91.81 89 ARG A C 1
ATOM 638 O O . ARG A 1 89 ? 10.188 -15.406 -0.652 1 91.81 89 ARG A O 1
ATOM 645 N N . ALA A 1 90 ? 10.25 -13.742 0.829 1 90.75 90 ALA A N 1
ATOM 646 C CA . ALA A 1 90 ? 11.695 -13.625 0.682 1 90.75 90 ALA A CA 1
ATOM 647 C C . ALA A 1 90 ? 12.414 -14.766 1.394 1 90.75 90 ALA A C 1
ATOM 649 O O . ALA A 1 90 ? 12.336 -14.891 2.617 1 90.75 90 ALA A O 1
ATOM 650 N N . THR A 1 91 ? 13 -15.602 0.635 1 91.88 91 THR A N 1
ATOM 651 C CA . THR A 1 91 ? 13.773 -16.719 1.165 1 91.88 91 THR A CA 1
ATOM 652 C C . THR A 1 91 ? 15.047 -16.922 0.356 1 91.88 91 THR A C 1
ATOM 654 O O . THR A 1 91 ? 15.242 -16.297 -0.682 1 91.88 91 THR A O 1
ATOM 657 N N . ALA A 1 92 ? 15.875 -17.75 0.882 1 93.81 92 ALA A N 1
ATOM 658 C CA . ALA A 1 92 ? 17.078 -18.125 0.151 1 93.81 92 ALA A CA 1
ATOM 659 C C . ALA A 1 92 ? 16.797 -19.234 -0.845 1 93.81 92 ALA A C 1
ATOM 661 O O . ALA A 1 92 ? 17.672 -19.656 -1.597 1 93.81 92 ALA A O 1
ATOM 662 N N . ASP A 1 93 ? 15.641 -19.625 -0.946 1 90.06 93 ASP A N 1
ATOM 663 C CA . ASP A 1 93 ? 15.258 -20.703 -1.848 1 90.06 93 ASP A CA 1
ATOM 664 C C . ASP A 1 93 ? 15.43 -20.297 -3.307 1 90.06 93 ASP A C 1
ATOM 666 O O . ASP A 1 93 ? 15.523 -19.109 -3.611 1 90.06 93 ASP A O 1
ATOM 670 N N . GLU A 1 94 ? 15.484 -21.312 -4.066 1 94.44 94 GLU A N 1
ATOM 671 C CA . GLU A 1 94 ? 15.422 -21.062 -5.5 1 94.44 94 GLU A CA 1
ATOM 672 C C . GLU A 1 94 ? 14.102 -20.391 -5.883 1 94.44 94 GLU A C 1
ATOM 674 O O . GLU A 1 94 ? 13.039 -20.766 -5.387 1 94.44 94 GLU A O 1
ATOM 679 N N . LEU A 1 95 ? 14.195 -19.5 -6.801 1 96.69 95 LEU A N 1
ATOM 680 C CA . LEU A 1 95 ? 13.008 -18.797 -7.266 1 96.69 95 LEU A CA 1
ATOM 681 C C . LEU A 1 95 ? 12.008 -19.766 -7.891 1 96.69 95 LEU A C 1
ATOM 683 O O . LEU A 1 95 ? 12.352 -20.5 -8.812 1 96.69 95 LEU A O 1
ATOM 687 N N . GLY A 1 96 ? 10.836 -19.766 -7.406 1 97.06 96 GLY A N 1
ATOM 688 C CA . GLY A 1 96 ? 9.805 -20.625 -7.934 1 97.06 96 GLY A CA 1
ATOM 689 C C . GLY A 1 96 ? 8.5 -20.547 -7.16 1 97.06 96 GLY A C 1
ATOM 690 O O . GLY A 1 96 ? 8.406 -19.812 -6.176 1 97.06 96 GLY A O 1
ATOM 691 N N . VAL A 1 97 ? 7.527 -21.203 -7.652 1 97.88 97 VAL A N 1
ATOM 692 C CA . VAL A 1 97 ? 6.234 -21.312 -6.988 1 97.88 97 VAL A CA 1
ATOM 693 C C . VAL A 1 97 ? 6.168 -22.641 -6.215 1 97.88 97 VAL A C 1
ATOM 695 O O . VAL A 1 97 ? 6.445 -23.703 -6.773 1 97.88 97 VAL A O 1
ATOM 698 N N . TYR A 1 98 ? 5.82 -22.5 -5.016 1 96.44 98 TYR A N 1
ATOM 699 C CA . TYR A 1 98 ? 5.816 -23.641 -4.109 1 96.44 98 TYR A CA 1
ATOM 700 C C . TYR A 1 98 ? 4.402 -23.969 -3.652 1 96.44 98 TYR A C 1
ATOM 702 O O . TYR A 1 98 ? 3.562 -23.078 -3.516 1 96.44 98 TYR A O 1
ATOM 710 N N . GLY A 1 99 ? 4.121 -25.281 -3.453 1 95 99 GLY A N 1
ATOM 711 C CA . GLY A 1 99 ? 2.887 -25.734 -2.836 1 95 99 GLY A CA 1
ATOM 712 C C . GLY A 1 99 ? 1.768 -25.969 -3.834 1 95 99 GLY A C 1
ATOM 713 O O . GLY A 1 99 ? 0.633 -26.25 -3.449 1 95 99 GLY A O 1
ATOM 714 N N . VAL A 1 100 ? 2.068 -25.891 -5.043 1 95.19 100 VAL A N 1
ATOM 715 C CA . VAL A 1 100 ? 1.027 -25.922 -6.066 1 95.19 100 VAL A CA 1
ATOM 716 C C . VAL A 1 100 ? 0.377 -27.312 -6.098 1 95.19 100 VAL A C 1
ATOM 718 O O . VAL A 1 100 ? -0.851 -27.422 -6.109 1 95.19 100 VAL A O 1
ATOM 721 N N . ASP A 1 101 ? 1.202 -28.344 -6.102 1 92.5 101 ASP A N 1
ATOM 722 C CA . ASP A 1 101 ? 0.681 -29.703 -6.219 1 92.5 101 ASP A CA 1
ATOM 723 C C . ASP A 1 101 ? -0.256 -30.031 -5.059 1 92.5 101 ASP A C 1
ATOM 725 O O . ASP A 1 101 ? -1.359 -30.547 -5.27 1 92.5 101 ASP A O 1
ATOM 729 N N . ASP A 1 102 ? 0.096 -29.688 -3.936 1 91.06 102 ASP A N 1
ATOM 730 C CA . ASP A 1 102 ? -0.676 -29.969 -2.73 1 91.06 102 ASP A CA 1
ATOM 731 C C . ASP A 1 102 ? -1.963 -29.156 -2.695 1 91.06 102 ASP A C 1
ATOM 733 O O . ASP A 1 102 ? -3.016 -29.656 -2.297 1 91.06 102 ASP A O 1
ATOM 737 N N . ALA A 1 103 ? -1.854 -28.016 -3.246 1 91.5 103 ALA A N 1
ATOM 738 C CA . ALA A 1 103 ? -2.959 -27.078 -3.074 1 91.5 103 ALA A CA 1
ATOM 739 C C . ALA A 1 103 ? -3.941 -27.172 -4.242 1 91.5 103 ALA A C 1
ATOM 741 O O . ALA A 1 103 ? -5.156 -27.062 -4.047 1 91.5 103 ALA A O 1
ATOM 742 N N . LEU A 1 104 ? -3.41 -27.312 -5.398 1 93 104 LEU A N 1
ATOM 743 C CA . LEU A 1 104 ? -4.266 -27.172 -6.57 1 93 104 LEU A CA 1
ATOM 744 C C . LEU A 1 104 ? -4.293 -28.469 -7.387 1 93 104 LEU A C 1
ATOM 746 O O . LEU A 1 104 ? -5.211 -28.688 -8.18 1 93 104 LEU A O 1
ATOM 750 N N . GLY A 1 105 ? -3.195 -29.234 -7.27 1 92.56 105 GLY A N 1
ATOM 751 C CA . GLY A 1 105 ? -3.145 -30.5 -7.996 1 92.56 105 GLY A CA 1
ATOM 752 C C . GLY A 1 105 ? -2.213 -30.469 -9.188 1 92.56 105 GLY A C 1
ATOM 753 O O . GLY A 1 105 ? -1.756 -29.391 -9.594 1 92.56 105 GLY A O 1
ATOM 754 N N . GLN A 1 106 ? -1.994 -31.625 -9.75 1 93.56 106 GLN A N 1
ATOM 755 C CA . GLN A 1 106 ? -0.976 -31.844 -10.773 1 93.56 106 GLN A CA 1
ATOM 756 C C . GLN A 1 106 ? -1.343 -31.141 -12.07 1 93.56 106 GLN A C 1
ATOM 758 O O . GLN A 1 106 ? -0.464 -30.703 -12.812 1 93.56 106 GLN A O 1
ATOM 763 N N . GLU A 1 107 ? -2.541 -31.094 -12.312 1 93.94 107 GLU A N 1
ATOM 764 C CA . GLU A 1 107 ? -2.963 -30.406 -13.523 1 93.94 107 GLU A CA 1
ATOM 765 C C . GLU A 1 107 ? -2.479 -28.953 -13.539 1 93.94 107 GLU A C 1
ATOM 767 O O . GLU A 1 107 ? -2.031 -28.453 -14.57 1 93.94 107 GLU A O 1
ATOM 772 N N . TRP A 1 108 ? -2.525 -28.328 -12.438 1 94.19 108 TRP A N 1
ATOM 773 C CA . TRP A 1 108 ? -2.135 -26.922 -12.344 1 94.19 108 TRP A CA 1
ATOM 774 C C . TRP A 1 108 ? -0.616 -26.781 -12.375 1 94.19 108 TRP A C 1
ATOM 776 O O . TRP A 1 108 ? -0.091 -25.797 -12.906 1 94.19 108 TRP A O 1
ATOM 786 N N . VAL A 1 109 ? 0.133 -27.703 -11.82 1 95.75 109 VAL A N 1
ATOM 787 C CA . VAL A 1 109 ? 1.585 -27.734 -11.969 1 95.75 109 VAL A CA 1
ATOM 788 C C . VAL A 1 109 ? 1.951 -27.734 -13.453 1 95.75 109 VAL A C 1
ATOM 790 O O . VAL A 1 109 ? 2.795 -26.953 -13.891 1 95.75 109 VAL A O 1
ATOM 793 N N . ARG A 1 110 ? 1.272 -28.656 -14.148 1 95.94 110 ARG A N 1
ATOM 794 C CA . ARG A 1 110 ? 1.554 -28.766 -15.578 1 95.94 110 ARG A CA 1
ATOM 795 C C . ARG A 1 110 ? 1.251 -27.469 -16.297 1 95.94 110 ARG A C 1
ATOM 797 O O . ARG A 1 110 ? 2.062 -26.984 -17.109 1 95.94 110 ARG A O 1
ATOM 804 N N . ARG A 1 111 ? 0.175 -26.859 -16 1 96.06 111 ARG A N 1
ATOM 805 C CA . ARG A 1 111 ? -0.227 -25.625 -16.672 1 96.06 111 ARG A CA 1
ATOM 806 C C . ARG A 1 111 ? 0.765 -24.5 -16.391 1 96.06 111 ARG A C 1
ATOM 808 O O . ARG A 1 111 ? 1.137 -23.766 -17.297 1 96.06 111 ARG A O 1
ATOM 815 N N . LEU A 1 112 ? 1.117 -24.344 -15.211 1 97.5 112 LEU A N 1
ATOM 816 C CA . LEU A 1 112 ? 2.066 -23.312 -14.82 1 97.5 112 LEU A CA 1
ATOM 817 C C . LEU A 1 112 ? 3.424 -23.547 -15.484 1 97.5 112 LEU A C 1
ATOM 819 O O . LEU A 1 112 ? 4.02 -22.609 -16.031 1 97.5 112 LEU A O 1
ATOM 823 N N . ARG A 1 113 ? 3.85 -24.766 -15.492 1 96.5 113 ARG A N 1
ATOM 824 C CA . ARG A 1 113 ? 5.133 -25.078 -16.109 1 96.5 113 ARG A CA 1
ATOM 825 C C . ARG A 1 113 ? 5.098 -24.828 -17.609 1 96.5 113 ARG A C 1
ATOM 827 O O . ARG A 1 113 ? 6.066 -24.328 -18.188 1 96.5 113 ARG A O 1
ATOM 834 N N . ASP A 1 114 ? 4.016 -25.188 -18.172 1 96.38 114 ASP A N 1
ATOM 835 C CA . ASP A 1 114 ? 3.848 -24.938 -19.594 1 96.38 114 ASP A CA 1
ATOM 836 C C . ASP A 1 114 ? 3.951 -23.453 -19.922 1 96.38 114 ASP A C 1
ATOM 838 O O . ASP A 1 114 ? 4.352 -23.062 -21.016 1 96.38 114 ASP A O 1
ATOM 842 N N . ALA A 1 115 ? 3.609 -22.656 -18.938 1 96.38 115 ALA A N 1
ATOM 843 C CA . ALA A 1 115 ? 3.658 -21.203 -19.125 1 96.38 115 ALA A CA 1
ATOM 844 C C . ALA A 1 115 ? 4.996 -20.641 -18.656 1 96.38 115 ALA A C 1
ATOM 846 O O . ALA A 1 115 ? 5.16 -19.422 -18.547 1 96.38 115 ALA A O 1
ATOM 847 N N . GLY A 1 116 ? 5.922 -21.438 -18.266 1 95.25 116 GLY A N 1
ATOM 848 C CA . GLY A 1 116 ? 7.258 -21 -17.891 1 95.25 116 GLY A CA 1
ATOM 849 C C . GLY A 1 116 ? 7.387 -20.641 -16.422 1 95.25 116 GLY A C 1
ATOM 850 O O . GLY A 1 116 ? 8.32 -19.938 -16.031 1 95.25 116 GLY A O 1
ATOM 851 N N . VAL A 1 117 ? 6.41 -21.062 -15.688 1 97.19 117 VAL A N 1
ATOM 852 C CA . VAL A 1 117 ? 6.453 -20.797 -14.258 1 97.19 117 VAL A CA 1
ATOM 853 C C . VAL A 1 117 ? 7.086 -21.984 -13.531 1 97.19 117 VAL A C 1
ATOM 855 O O . VAL A 1 117 ? 6.516 -23.078 -13.508 1 97.19 117 VAL A O 1
ATOM 858 N N . PRO A 1 118 ? 8.219 -21.766 -12.984 1 96.81 118 PRO A N 1
ATOM 859 C CA . PRO A 1 118 ? 8.836 -22.859 -12.242 1 96.81 118 PRO A CA 1
ATOM 860 C C . PRO A 1 118 ? 8.047 -23.266 -11 1 96.81 118 PRO A C 1
ATOM 862 O O . PRO A 1 118 ? 7.902 -22.469 -10.07 1 96.81 118 PRO A O 1
ATOM 865 N N . CYS A 1 119 ? 7.551 -24.391 -10.914 1 96.5 119 C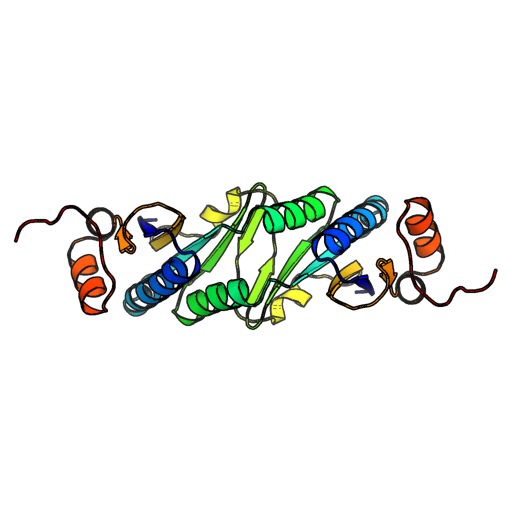YS A N 1
ATOM 866 C CA . CYS A 1 119 ? 6.871 -24.969 -9.75 1 96.5 119 CYS A CA 1
ATOM 867 C C . CYS A 1 119 ? 7.785 -25.922 -8.992 1 96.5 119 CYS A C 1
ATOM 869 O O . CYS A 1 119 ? 8.305 -26.875 -9.578 1 96.5 119 CYS A O 1
ATOM 871 N N . MET A 1 120 ? 7.852 -25.516 -7.715 1 91.88 120 MET A N 1
ATOM 872 C CA . MET A 1 120 ? 8.773 -26.297 -6.891 1 91.88 120 MET A CA 1
ATOM 873 C C . MET A 1 120 ? 8.023 -27.266 -5.984 1 91.88 120 MET A C 1
ATOM 875 O O . MET A 1 120 ? 6.902 -26.969 -5.555 1 91.88 120 MET A O 1
ATOM 879 N N . GLY A 1 121 ? 8.422 -28.375 -5.82 1 75.38 121 GLY A N 1
ATOM 880 C CA . GLY A 1 121 ? 7.797 -29.406 -5.02 1 75.38 121 GLY A CA 1
ATOM 881 C C . GLY A 1 121 ? 8.297 -30.797 -5.355 1 75.38 121 GLY A C 1
ATOM 882 O O . GLY A 1 121 ? 9.203 -30.969 -6.172 1 75.38 121 GLY A O 1
ATOM 883 N N . PRO A 1 122 ? 7.809 -31.703 -4.477 1 57.75 122 PRO A N 1
ATOM 884 C CA . PRO A 1 122 ? 8.367 -33.031 -4.652 1 57.75 122 PRO A CA 1
ATOM 885 C C . PRO A 1 122 ? 8.242 -33.562 -6.086 1 57.75 122 PRO A C 1
ATOM 887 O O . PRO A 1 122 ? 7.246 -33.281 -6.758 1 57.75 122 PRO A O 1
ATOM 890 N N . GLU A 1 123 ? 9.344 -33.406 -6.867 1 48.62 123 GLU A N 1
ATOM 891 C CA . GLU A 1 123 ? 9.391 -34.031 -8.188 1 48.62 123 GLU A CA 1
ATOM 892 C C . GLU A 1 123 ? 8.648 -35.375 -8.195 1 48.62 123 GLU A C 1
ATOM 894 O O . GLU A 1 123 ? 8.914 -36.25 -7.363 1 48.62 123 GLU A O 1
ATOM 899 N N . ILE A 1 124 ? 7.418 -35.438 -8.305 1 42.28 124 ILE A N 1
ATOM 900 C CA . ILE A 1 124 ? 6.969 -36.812 -8.5 1 42.28 124 ILE A CA 1
ATOM 901 C C . ILE A 1 124 ? 7.625 -37.406 -9.75 1 42.28 124 ILE A C 1
ATOM 903 O O . ILE A 1 124 ? 7.57 -36.781 -10.82 1 42.28 124 ILE A O 1
ATOM 907 N N . GLY A 1 125 ? 8.719 -38 -9.664 1 36.59 125 GLY A N 1
ATOM 908 C CA . GLY A 1 125 ? 9.227 -38.906 -10.695 1 36.59 125 GLY A CA 1
ATOM 909 C C . GLY A 1 125 ? 8.133 -39.469 -11.578 1 36.59 125 GLY A C 1
ATOM 910 O O . GLY A 1 125 ? 7.246 -40.188 -11.094 1 36.59 125 GLY A O 1
ATOM 911 N N . VAL A 1 126 ? 7.879 -38.688 -12.609 1 35.47 126 VAL A N 1
ATOM 912 C CA . VAL A 1 126 ? 7.27 -39.562 -13.617 1 35.47 126 VAL A CA 1
ATOM 913 C C . VAL A 1 126 ? 8.32 -40.5 -14.195 1 35.47 126 VAL A C 1
ATOM 915 O O . VAL A 1 126 ? 9.484 -40.125 -14.344 1 35.47 126 VAL A O 1
ATOM 918 N N . MET B 1 1 ? -13.805 18.969 1 1 80.19 1 MET B N 1
ATOM 919 C CA . MET B 1 1 ? -12.484 18.5 1.413 1 80.19 1 MET B CA 1
ATOM 920 C C . MET B 1 1 ? -11.453 19.609 1.275 1 80.19 1 MET B C 1
ATOM 922 O O . MET B 1 1 ? -11.477 20.375 0.31 1 80.19 1 MET B O 1
ATOM 926 N N . VAL B 1 2 ? -10.711 19.844 2.393 1 89.19 2 VAL B N 1
ATOM 927 C CA . VAL B 1 2 ? -9.594 20.781 2.326 1 89.19 2 VAL B CA 1
ATOM 928 C C . VAL B 1 2 ? -8.273 20.016 2.27 1 89.19 2 VAL B C 1
ATOM 930 O O . VAL B 1 2 ? -8.141 18.953 2.898 1 89.19 2 VAL B O 1
ATOM 933 N N . GLU B 1 3 ? -7.324 20.609 1.456 1 91.94 3 GLU B N 1
ATOM 934 C CA . GLU B 1 3 ? -6.062 19.906 1.243 1 91.94 3 GLU B CA 1
ATOM 935 C C . GLU B 1 3 ? -4.875 20.734 1.728 1 91.94 3 GLU B C 1
ATOM 937 O O . GLU B 1 3 ? -4.832 21.953 1.506 1 91.94 3 GLU B O 1
ATOM 942 N N . ILE B 1 4 ? -4.02 20.062 2.426 1 95.25 4 ILE B N 1
ATOM 943 C CA . ILE B 1 4 ? -2.725 20.641 2.764 1 95.25 4 ILE B CA 1
ATOM 944 C C . ILE B 1 4 ? -1.608 19.672 2.357 1 95.25 4 ILE B C 1
ATOM 946 O O . ILE B 1 4 ? -1.865 18.516 2.057 1 95.25 4 ILE B O 1
ATOM 950 N N . GLU B 1 5 ? -0.304 20.25 2.359 1 95.75 5 GLU B N 1
ATOM 951 C CA . GLU B 1 5 ? 0.81 19.438 1.878 1 95.75 5 GLU B CA 1
ATOM 952 C C . GLU B 1 5 ? 1.948 19.406 2.893 1 95.75 5 GLU B C 1
ATOM 954 O O . GLU B 1 5 ? 2.254 20.422 3.525 1 95.75 5 GLU B O 1
ATOM 959 N N . VAL B 1 6 ? 2.471 18.312 2.986 1 97.19 6 VAL B N 1
ATOM 960 C CA . VAL B 1 6 ? 3.773 18.219 3.633 1 97.19 6 VAL B CA 1
ATOM 961 C C . VAL B 1 6 ? 4.867 18.062 2.574 1 97.19 6 VAL B C 1
ATOM 963 O O . VAL B 1 6 ? 4.883 17.094 1.819 1 97.19 6 VAL B O 1
ATOM 966 N N . ARG B 1 7 ? 5.812 19 2.619 1 96 7 ARG B N 1
ATOM 967 C CA . ARG B 1 7 ? 6.863 19.031 1.605 1 96 7 ARG B CA 1
ATOM 968 C C . ARG B 1 7 ? 8.242 18.891 2.242 1 96 7 ARG B C 1
ATOM 970 O O . ARG B 1 7 ? 8.422 19.188 3.424 1 96 7 ARG B O 1
ATOM 977 N N . GLY B 1 8 ? 9.156 18.453 1.503 1 94.69 8 GLY B N 1
ATOM 978 C CA . GLY B 1 8 ? 10.539 18.266 1.908 1 94.69 8 GLY B CA 1
ATOM 979 C C . GLY B 1 8 ? 11.25 17.172 1.131 1 94.69 8 GLY B C 1
ATOM 980 O O . GLY B 1 8 ? 10.609 16.359 0.457 1 94.69 8 GLY B O 1
ATOM 981 N N . PRO B 1 9 ? 12.516 17.172 1.219 1 91.88 9 PRO B N 1
ATOM 982 C CA . PRO B 1 9 ? 13.266 16.234 0.379 1 91.88 9 PRO B CA 1
ATOM 983 C C . PRO B 1 9 ? 13.242 14.805 0.923 1 91.88 9 PRO B C 1
ATOM 985 O O . PRO B 1 9 ? 13.297 13.844 0.149 1 91.88 9 PRO B O 1
ATOM 988 N N . GLY B 1 10 ? 13.219 14.578 2.242 1 89.25 10 GLY B N 1
ATOM 989 C CA . GLY B 1 10 ? 13.312 13.25 2.832 1 89.25 10 GLY B CA 1
ATOM 990 C C . GLY B 1 10 ? 11.969 12.586 3.025 1 89.25 10 GLY B C 1
ATOM 991 O O . GLY B 1 10 ? 11.031 13.203 3.551 1 89.25 10 GLY B O 1
ATOM 992 N N . HIS B 1 11 ? 11.82 11.367 2.592 1 88.19 11 HIS B N 1
ATOM 993 C CA . HIS B 1 11 ? 10.57 10.633 2.732 1 88.19 11 HIS B CA 1
ATOM 994 C C . HIS B 1 11 ? 10.227 10.414 4.203 1 88.19 11 HIS B C 1
ATOM 996 O O . HIS B 1 11 ? 9.102 10.703 4.629 1 88.19 11 HIS B O 1
ATOM 1002 N N . HIS B 1 12 ? 11.227 9.93 4.871 1 89.12 12 HIS B N 1
ATOM 1003 C CA . HIS B 1 12 ? 10.992 9.617 6.277 1 89.12 12 HIS B CA 1
ATOM 1004 C C . HIS B 1 12 ? 10.633 10.875 7.062 1 89.12 12 HIS B C 1
ATOM 1006 O O . HIS B 1 12 ? 9.695 10.859 7.867 1 89.12 12 HIS B O 1
ATOM 1012 N N . GLU B 1 13 ? 11.352 11.953 6.805 1 93.44 13 GLU B N 1
ATOM 1013 C CA . GLU B 1 13 ? 11.094 13.203 7.512 1 93.44 13 GLU B CA 1
ATOM 1014 C C . GLU B 1 13 ? 9.703 13.742 7.188 1 93.44 13 GLU B C 1
ATOM 1016 O O . GLU B 1 13 ? 9 14.234 8.07 1 93.44 13 GLU B O 1
ATOM 1021 N N . ARG B 1 14 ? 9.25 13.656 5.965 1 95.44 14 ARG B N 1
ATOM 1022 C CA . ARG B 1 14 ? 7.902 14.078 5.59 1 95.44 14 ARG B CA 1
ATOM 1023 C C . ARG B 1 14 ? 6.844 13.242 6.297 1 95.44 14 ARG B C 1
ATOM 1025 O O . ARG B 1 14 ? 5.848 13.781 6.789 1 95.44 14 ARG B O 1
ATOM 1032 N N . SER B 1 15 ? 7.09 11.969 6.344 1 94.56 15 SER B N 1
ATOM 1033 C CA . SER B 1 15 ? 6.133 11.07 6.984 1 94.56 15 SER B CA 1
ATOM 1034 C C . SER B 1 15 ? 6.004 11.375 8.477 1 94.56 15 SER B C 1
ATOM 1036 O O . SER B 1 15 ? 4.895 11.422 9.008 1 94.56 15 SER B O 1
ATOM 1038 N N . THR B 1 16 ? 7.125 11.602 9.062 1 95.44 16 THR B N 1
ATOM 1039 C CA . THR B 1 16 ? 7.133 11.906 10.492 1 95.44 16 THR B CA 1
ATOM 1040 C C . THR B 1 16 ? 6.391 13.211 10.766 1 95.44 16 THR B C 1
ATOM 1042 O O . THR B 1 16 ? 5.586 13.289 11.695 1 95.44 16 THR B O 1
ATOM 1045 N N . LEU B 1 17 ? 6.656 14.133 9.984 1 97.25 17 LEU B N 1
ATOM 1046 C CA . LEU B 1 17 ? 5.988 15.422 10.141 1 97.25 17 LEU B CA 1
ATOM 1047 C C . LEU B 1 17 ? 4.488 15.297 9.883 1 97.25 17 LEU B C 1
ATOM 1049 O O . LEU B 1 17 ? 3.678 15.883 10.594 1 97.25 17 LEU B O 1
ATOM 1053 N N . ALA B 1 18 ? 4.109 14.562 8.914 1 97.88 18 ALA B N 1
ATOM 1054 C CA . ALA B 1 18 ? 2.699 14.328 8.625 1 97.88 18 ALA B CA 1
ATOM 1055 C C . ALA B 1 18 ? 1.988 13.695 9.82 1 97.88 18 ALA B C 1
ATOM 1057 O O . ALA B 1 18 ? 0.882 14.109 10.18 1 97.88 18 ALA B O 1
ATOM 1058 N N . ALA B 1 19 ? 2.639 12.766 10.438 1 97.38 19 ALA B N 1
ATOM 1059 C CA . ALA B 1 19 ? 2.035 12.102 11.586 1 97.38 19 ALA B CA 1
ATOM 1060 C C . ALA B 1 19 ? 1.794 13.094 12.727 1 97.38 19 ALA B C 1
ATOM 1062 O O . ALA B 1 19 ? 0.778 13.016 13.422 1 97.38 19 ALA B O 1
ATOM 1063 N N . ARG B 1 20 ? 2.713 13.961 12.867 1 97.75 20 ARG B N 1
ATOM 1064 C CA . ARG B 1 20 ? 2.533 14.992 13.883 1 97.75 20 ARG B CA 1
ATOM 1065 C C . ARG B 1 20 ? 1.349 15.891 13.555 1 97.75 20 ARG B C 1
ATOM 1067 O O . ARG B 1 20 ? 0.55 16.219 14.43 1 97.75 20 ARG B O 1
ATOM 1074 N N . ALA B 1 21 ? 1.291 16.266 12.312 1 98.25 21 ALA B N 1
ATOM 1075 C CA . ALA B 1 21 ? 0.172 17.094 11.883 1 98.25 21 ALA B CA 1
ATOM 1076 C C . ALA B 1 21 ? -1.156 16.359 12.055 1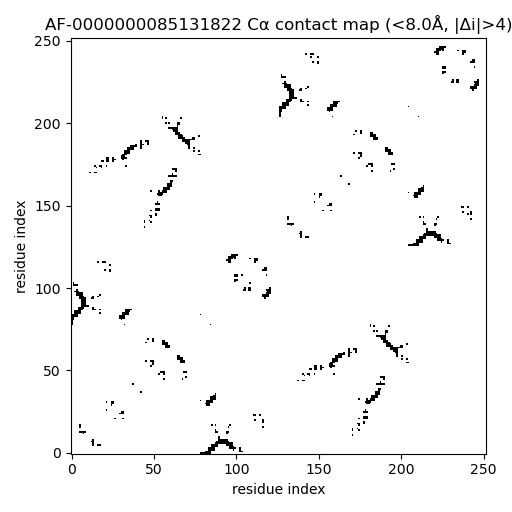 98.25 21 ALA B C 1
ATOM 1078 O O . ALA B 1 21 ? -2.141 16.953 12.516 1 98.25 21 ALA B O 1
ATOM 1079 N N . VAL B 1 22 ? -1.159 15.125 11.742 1 97.94 22 VAL B N 1
ATOM 1080 C CA . VAL B 1 22 ? -2.355 14.305 11.898 1 97.94 22 VAL B CA 1
ATOM 1081 C C . VAL B 1 22 ? -2.785 14.305 13.367 1 97.94 22 VAL B C 1
ATOM 1083 O O . VAL B 1 22 ? -3.963 14.508 13.672 1 97.94 22 VAL B O 1
ATOM 1086 N N . ALA B 1 23 ? -1.854 14.117 14.18 1 98.12 23 ALA B N 1
ATOM 1087 C CA . ALA B 1 23 ? -2.158 14.039 15.602 1 98.12 23 ALA B CA 1
ATOM 1088 C C . ALA B 1 23 ? -2.838 15.312 16.094 1 98.12 23 ALA B C 1
ATOM 1090 O O . ALA B 1 23 ? -3.797 15.25 16.875 1 98.12 23 ALA B O 1
ATOM 1091 N N . VAL B 1 24 ? -2.361 16.406 15.633 1 98.06 24 VAL B N 1
ATOM 1092 C CA . VAL B 1 24 ? -2.9 17.688 16.047 1 98.06 24 VAL B CA 1
ATOM 1093 C C . VAL B 1 24 ? -4.312 17.859 15.5 1 98.06 24 VAL B C 1
ATOM 1095 O O . VAL B 1 24 ? -5.238 18.203 16.25 1 98.06 24 VAL B O 1
ATOM 1098 N N . LEU B 1 25 ? -4.488 17.609 14.289 1 97.5 25 LEU B N 1
ATOM 1099 C CA . LEU B 1 25 ? -5.758 17.844 13.617 1 97.5 25 LEU B CA 1
ATOM 1100 C C . LEU B 1 25 ? -6.812 16.844 14.07 1 97.5 25 LEU B C 1
ATOM 1102 O O . LEU B 1 25 ? -7.934 17.219 14.414 1 97.5 25 LEU B O 1
ATOM 1106 N N . ALA B 1 26 ? -6.426 15.633 14.055 1 96.56 26 ALA B N 1
ATOM 1107 C CA . ALA B 1 26 ? -7.363 14.609 14.5 1 96.56 26 ALA B CA 1
ATOM 1108 C C . ALA B 1 26 ? -7.703 14.773 15.984 1 96.56 26 ALA B C 1
ATOM 1110 O O . ALA B 1 26 ? -8.844 14.555 16.391 1 96.56 26 ALA B O 1
ATOM 1111 N N . GLY B 1 27 ? -6.703 15.148 16.703 1 95.94 27 GLY B N 1
ATOM 1112 C CA . GLY B 1 27 ? -6.922 15.406 18.109 1 95.94 27 GLY B CA 1
ATOM 1113 C C . GLY B 1 27 ? -7.938 16.5 18.375 1 95.94 27 GLY B C 1
ATOM 1114 O O . GLY B 1 27 ? -8.523 16.562 19.453 1 95.94 27 GLY B O 1
ATOM 1115 N N . ALA B 1 28 ? -8.062 17.344 17.422 1 95.44 28 ALA B N 1
ATOM 1116 C CA . ALA B 1 28 ? -9.008 18.438 17.547 1 95.44 28 ALA B CA 1
ATOM 1117 C C . ALA B 1 28 ? -10.359 18.078 16.938 1 95.44 28 ALA B C 1
ATOM 1119 O O . ALA B 1 28 ? -11.25 18.922 16.828 1 95.44 28 ALA B O 1
ATOM 1120 N N . GLY B 1 29 ? -10.477 16.812 16.453 1 93.25 29 GLY B N 1
ATOM 1121 C CA . GLY B 1 29 ? -11.781 16.312 16.047 1 93.25 29 GLY B CA 1
ATOM 1122 C C . GLY B 1 29 ? -11.969 16.312 14.539 1 93.25 29 GLY B C 1
ATOM 1123 O O . GLY B 1 29 ? -13.07 16.047 14.047 1 93.25 29 GLY B O 1
ATOM 1124 N N . LEU B 1 30 ? -10.977 16.641 13.789 1 93.38 30 LEU B N 1
ATOM 1125 C CA . LEU B 1 30 ? -11.094 16.625 12.336 1 93.38 30 LEU B CA 1
ATOM 1126 C C . LEU B 1 30 ? -10.844 15.219 11.789 1 93.38 30 LEU B C 1
ATOM 1128 O O . LEU B 1 30 ? -10.031 14.477 12.328 1 93.38 30 LEU B O 1
ATOM 1132 N N . ASP B 1 31 ? -11.555 14.898 10.766 1 92.5 31 ASP B N 1
ATOM 1133 C CA . ASP B 1 31 ? -11.258 13.695 9.992 1 92.5 31 ASP B CA 1
ATOM 1134 C C . ASP B 1 31 ? -10.117 13.945 9.008 1 92.5 31 ASP B C 1
ATOM 1136 O O . ASP B 1 31 ? -10.258 14.734 8.07 1 92.5 31 ASP B O 1
ATOM 1140 N N . VAL B 1 32 ? -9.016 13.117 9.203 1 94.31 32 VAL B N 1
ATOM 1141 C CA . VAL B 1 32 ? -7.816 13.391 8.422 1 94.31 32 VAL B CA 1
ATOM 1142 C C . VAL B 1 32 ? -7.473 12.18 7.555 1 94.31 32 VAL B C 1
ATOM 1144 O O . VAL B 1 32 ? -7.391 11.055 8.055 1 94.31 32 VAL B O 1
ATOM 1147 N N . GLY B 1 33 ? -7.371 12.414 6.305 1 93.25 33 GLY B N 1
ATOM 1148 C CA . GLY B 1 33 ? -6.789 11.445 5.387 1 93.25 33 GLY B CA 1
ATOM 1149 C C . GLY B 1 33 ? -5.375 11.805 4.961 1 93.25 33 GLY B C 1
ATOM 1150 O O . GLY B 1 33 ? -5.047 12.984 4.816 1 93.25 33 GLY B O 1
ATOM 1151 N N . VAL B 1 34 ? -4.57 10.781 4.797 1 94.5 34 VAL B N 1
ATOM 1152 C CA . VAL B 1 34 ? -3.205 10.992 4.32 1 94.5 34 VAL B CA 1
ATOM 1153 C C . VAL B 1 34 ? -2.986 10.234 3.016 1 94.5 34 VAL B C 1
ATOM 1155 O O . VAL B 1 34 ? -3.318 9.047 2.916 1 94.5 34 VAL B O 1
ATOM 1158 N N . VAL B 1 35 ? -2.422 10.938 2.068 1 91.56 35 VAL B N 1
ATOM 1159 C CA . VAL B 1 35 ? -2.08 10.297 0.801 1 91.56 35 VAL B CA 1
ATOM 1160 C C . VAL B 1 35 ? -0.568 10.109 0.708 1 91.56 35 VAL B C 1
ATOM 1162 O O . VAL B 1 35 ? 0.193 11.07 0.848 1 91.56 35 VAL B O 1
ATOM 1165 N N . VAL B 1 36 ? -0.224 8.875 0.522 1 88.44 36 VAL B N 1
ATOM 1166 C CA . VAL B 1 36 ? 1.185 8.508 0.409 1 88.44 36 VAL B CA 1
ATOM 1167 C C . VAL B 1 36 ? 1.46 7.934 -0.979 1 88.44 36 VAL B C 1
ATOM 1169 O O . VAL B 1 36 ? 0.816 6.969 -1.396 1 88.44 36 VAL B O 1
ATOM 1172 N N . ASP B 1 37 ? 2.438 8.516 -1.565 1 85.69 37 ASP B N 1
ATOM 1173 C CA . ASP B 1 37 ? 2.883 7.941 -2.834 1 85.69 37 ASP B CA 1
ATOM 1174 C C . ASP B 1 37 ? 3.824 6.762 -2.604 1 85.69 37 ASP B C 1
ATOM 1176 O O . ASP B 1 37 ? 4.836 6.895 -1.912 1 85.69 37 ASP B O 1
ATOM 1180 N N . VAL B 1 38 ? 3.398 5.742 -3.27 1 86.69 38 VAL B N 1
ATOM 1181 C CA . VAL B 1 38 ? 4.273 4.574 -3.188 1 86.69 38 VAL B CA 1
ATOM 1182 C C . VAL B 1 38 ? 5.395 4.695 -4.219 1 86.69 38 VAL B C 1
ATOM 1184 O O . VAL B 1 38 ? 5.203 5.277 -5.289 1 86.69 38 VAL B O 1
ATOM 1187 N N . ARG B 1 39 ? 6.535 4.164 -3.867 1 85.56 39 ARG B N 1
ATOM 1188 C CA . ARG B 1 39 ? 7.676 4.207 -4.773 1 85.56 39 ARG B CA 1
ATOM 1189 C C . ARG B 1 39 ? 7.352 3.523 -6.098 1 85.56 39 ARG B C 1
ATOM 1191 O O . ARG B 1 39 ? 6.641 2.516 -6.125 1 85.56 39 ARG B O 1
ATOM 1198 N N . PRO B 1 40 ? 7.941 3.982 -7.098 1 83.31 40 PRO B N 1
ATOM 1199 C CA . PRO B 1 40 ? 7.598 3.514 -8.445 1 83.31 40 PRO B CA 1
ATOM 1200 C C . PRO B 1 40 ? 7.789 2.01 -8.609 1 83.31 40 PRO B C 1
ATOM 1202 O O . PRO B 1 40 ? 6.977 1.349 -9.266 1 83.31 40 PRO B O 1
ATOM 1205 N N . ARG B 1 41 ? 8.836 1.423 -8.07 1 85.56 41 ARG B N 1
ATOM 1206 C CA . ARG B 1 41 ? 9.094 -0.003 -8.258 1 85.56 41 ARG B CA 1
ATOM 1207 C C . ARG B 1 41 ? 7.98 -0.841 -7.629 1 85.56 41 ARG B C 1
ATOM 1209 O O . ARG B 1 41 ? 7.496 -1.794 -8.242 1 85.56 41 ARG B O 1
ATOM 1216 N N . LEU B 1 42 ? 7.586 -0.472 -6.422 1 87.94 42 LEU B N 1
ATOM 1217 C CA . LEU B 1 42 ? 6.488 -1.186 -5.781 1 87.94 42 LEU B CA 1
ATOM 1218 C C . LEU B 1 42 ? 5.184 -0.968 -6.539 1 87.94 42 LEU B C 1
ATOM 1220 O O . LEU B 1 42 ? 4.402 -1.905 -6.719 1 87.94 42 LEU B O 1
ATOM 1224 N N . ALA B 1 43 ? 4.973 0.23 -6.941 1 88.44 43 ALA B N 1
ATOM 1225 C CA . ALA B 1 43 ? 3.773 0.537 -7.711 1 88.44 43 ALA B CA 1
ATOM 1226 C C . ALA B 1 43 ? 3.695 -0.323 -8.969 1 88.44 43 ALA B C 1
ATOM 1228 O O . ALA B 1 43 ? 2.635 -0.856 -9.305 1 88.44 43 ALA B O 1
ATOM 1229 N N . ALA B 1 44 ? 4.777 -0.456 -9.586 1 89.5 44 ALA B N 1
ATOM 1230 C CA . ALA B 1 44 ? 4.828 -1.259 -10.805 1 89.5 44 ALA B CA 1
ATOM 1231 C C . ALA B 1 44 ? 4.535 -2.727 -10.508 1 89.5 44 ALA B C 1
ATOM 1233 O O . ALA B 1 44 ? 3.857 -3.4 -11.289 1 89.5 44 ALA B O 1
ATOM 1234 N N . ASP B 1 45 ? 5.055 -3.195 -9.43 1 91.06 45 ASP B N 1
ATOM 1235 C CA . ASP B 1 45 ? 4.816 -4.578 -9.031 1 91.06 45 ASP B CA 1
ATOM 1236 C C . ASP B 1 45 ? 3.332 -4.82 -8.758 1 91.06 45 ASP B C 1
ATOM 1238 O O . ASP B 1 45 ? 2.779 -5.844 -9.172 1 91.06 45 ASP B O 1
ATOM 1242 N N . ILE B 1 46 ? 2.721 -3.924 -8.109 1 92.5 46 ILE B N 1
ATOM 1243 C CA . ILE B 1 46 ? 1.302 -4.027 -7.789 1 92.5 46 ILE B CA 1
ATOM 1244 C C . ILE B 1 46 ? 0.478 -3.961 -9.07 1 92.5 46 ILE B C 1
ATOM 1246 O O . ILE B 1 46 ? -0.419 -4.781 -9.289 1 92.5 46 ILE B O 1
ATOM 1250 N N . GLU B 1 47 ? 0.85 -3.018 -9.867 1 91.12 47 GLU B N 1
ATOM 1251 C CA . GLU B 1 47 ? 0.154 -2.842 -11.133 1 91.12 47 GLU B CA 1
ATOM 1252 C C . GLU B 1 47 ? 0.248 -4.098 -11.992 1 91.12 47 GLU B C 1
ATOM 1254 O O . GLU B 1 47 ? -0.735 -4.508 -12.617 1 91.12 47 GLU B O 1
ATOM 1259 N N . ALA B 1 48 ? 1.397 -4.641 -11.984 1 93.19 48 ALA B N 1
ATOM 1260 C CA . ALA B 1 48 ? 1.618 -5.844 -12.781 1 93.19 48 ALA B CA 1
ATOM 1261 C C . ALA B 1 48 ? 0.701 -6.977 -12.336 1 93.19 48 ALA B C 1
ATOM 1263 O O . ALA B 1 48 ? 0.192 -7.738 -13.164 1 93.19 48 ALA B O 1
ATOM 1264 N N . GLN B 1 49 ? 0.482 -7.09 -10.992 1 94.94 49 GLN B N 1
ATOM 1265 C CA . GLN B 1 49 ? -0.411 -8.125 -10.484 1 94.94 49 GLN B CA 1
ATOM 1266 C C . GLN B 1 49 ? -1.849 -7.879 -10.938 1 94.94 49 GLN B C 1
ATOM 1268 O O . GLN B 1 49 ? -2.539 -8.805 -11.359 1 94.94 49 GLN B O 1
ATOM 1273 N N . LEU B 1 50 ? -2.232 -6.695 -10.82 1 93.06 50 LEU B N 1
ATOM 1274 C CA . LEU B 1 50 ? -3.592 -6.324 -11.203 1 93.06 50 LEU B CA 1
ATOM 1275 C C . LEU B 1 50 ? -3.814 -6.523 -12.695 1 93.06 50 LEU B C 1
ATOM 1277 O O . LEU B 1 50 ? -4.848 -7.055 -13.109 1 93.06 50 LEU B O 1
ATOM 1281 N N . GLU B 1 51 ? -2.85 -6.16 -13.438 1 93.19 51 GLU B N 1
ATOM 1282 C CA . GLU B 1 51 ? -2.928 -6.309 -14.891 1 93.19 51 GLU B CA 1
ATOM 1283 C C . GLU B 1 51 ? -2.949 -7.777 -15.289 1 93.19 51 GLU B C 1
ATOM 1285 O O . GLU B 1 51 ? -3.549 -8.141 -16.312 1 93.19 51 GLU B O 1
ATOM 1290 N N . ALA B 1 52 ? -2.254 -8.57 -14.492 1 95.25 52 ALA B N 1
ATOM 1291 C CA . ALA B 1 52 ? -2.172 -10 -14.789 1 95.25 52 ALA B CA 1
ATOM 1292 C C . ALA B 1 52 ? -3.496 -10.695 -14.492 1 95.25 52 ALA B C 1
ATOM 1294 O O . ALA B 1 52 ? -3.697 -11.852 -14.883 1 95.25 52 ALA B O 1
ATOM 1295 N N . GLY B 1 53 ? -4.367 -10 -13.734 1 94.06 53 GLY B N 1
ATOM 1296 C CA . GLY B 1 53 ? -5.691 -10.562 -13.523 1 94.06 53 GLY B CA 1
ATOM 1297 C C . GLY B 1 53 ? -5.973 -10.898 -12.078 1 94.06 53 GLY B C 1
ATOM 1298 O O . GLY B 1 53 ? -6.957 -11.57 -11.766 1 94.06 53 GLY B O 1
ATOM 1299 N N . ALA B 1 54 ? -5.125 -10.469 -11.203 1 93.88 54 ALA B N 1
ATOM 1300 C CA . ALA B 1 54 ? -5.398 -10.688 -9.789 1 93.88 54 ALA B CA 1
ATOM 1301 C C . ALA B 1 54 ? -6.703 -10.016 -9.367 1 93.88 54 ALA B C 1
ATOM 1303 O O . ALA B 1 54 ? -6.938 -8.852 -9.688 1 93.88 54 ALA B O 1
ATOM 1304 N N . ALA B 1 55 ? -7.473 -10.75 -8.672 1 90 55 ALA B N 1
ATOM 1305 C CA . ALA B 1 55 ? -8.727 -10.188 -8.172 1 90 55 ALA B CA 1
ATOM 1306 C C . ALA B 1 55 ? -8.469 -9.188 -7.055 1 90 55 ALA B C 1
ATOM 1308 O O . ALA B 1 55 ? -9.211 -8.211 -6.902 1 90 55 ALA B O 1
ATOM 1309 N N . ARG B 1 56 ? -7.387 -9.492 -6.34 1 89.25 56 ARG B N 1
ATOM 1310 C CA . ARG B 1 56 ? -7.004 -8.633 -5.227 1 89.25 56 ARG B CA 1
ATOM 1311 C C . ARG B 1 56 ? -5.492 -8.648 -5.016 1 89.25 56 ARG B C 1
ATOM 1313 O O . ARG B 1 56 ? -4.844 -9.68 -5.199 1 89.25 56 ARG B O 1
ATOM 1320 N N . VAL B 1 57 ? -5.039 -7.512 -4.688 1 91.69 57 VAL B N 1
ATOM 1321 C CA . VAL B 1 57 ? -3.67 -7.387 -4.199 1 91.69 57 VAL B CA 1
ATOM 1322 C C . VAL B 1 57 ? -3.676 -6.789 -2.795 1 91.69 57 VAL B C 1
ATOM 1324 O O . VAL B 1 57 ? -4.133 -5.66 -2.596 1 91.69 57 VAL B O 1
ATOM 1327 N N . VAL B 1 58 ? -3.193 -7.578 -1.886 1 91.06 58 VAL B N 1
ATOM 1328 C CA . VAL B 1 58 ? -3.219 -7.168 -0.486 1 91.06 58 VAL B CA 1
ATOM 1329 C C . VAL B 1 58 ? -1.813 -6.777 -0.036 1 91.06 58 VAL B C 1
ATOM 1331 O O . VAL B 1 58 ? -0.878 -7.574 -0.138 1 91.06 58 VAL B O 1
ATOM 1334 N N . LEU B 1 59 ? -1.7 -5.578 0.363 1 90.94 59 LEU B N 1
ATOM 1335 C CA . LEU B 1 59 ? -0.467 -5.094 0.974 1 90.94 59 LEU B CA 1
ATOM 1336 C C . LEU B 1 59 ? -0.494 -5.293 2.484 1 90.94 59 LEU B C 1
ATOM 1338 O O . LEU B 1 59 ? -1.467 -4.926 3.148 1 90.94 59 LEU B O 1
ATOM 1342 N N . THR B 1 60 ? 0.607 -5.898 2.949 1 89 60 THR B N 1
ATOM 1343 C CA . THR B 1 60 ? 0.61 -6.152 4.387 1 89 60 THR B CA 1
ATOM 1344 C C . THR B 1 60 ? 1.914 -5.672 5.02 1 89 60 THR B C 1
ATOM 1346 O O . THR B 1 60 ? 2.955 -5.641 4.355 1 89 60 THR B O 1
ATOM 1349 N N . GLY B 1 61 ? 1.832 -5.195 6.152 1 85.31 61 GLY B N 1
ATOM 1350 C CA . GLY B 1 61 ? 2.916 -4.844 7.055 1 85.31 61 GLY B CA 1
ATOM 1351 C C . GLY B 1 61 ? 2.512 -4.883 8.516 1 85.31 61 GLY B C 1
ATOM 1352 O O . GLY B 1 61 ? 1.348 -5.129 8.836 1 85.31 61 GLY B O 1
ATOM 1353 N N . PRO B 1 62 ? 3.529 -4.801 9.305 1 82.88 62 PRO B N 1
ATOM 1354 C CA . PRO B 1 62 ? 3.156 -4.793 10.719 1 82.88 62 PRO B CA 1
ATOM 1355 C C . PRO B 1 62 ? 2.084 -3.754 11.039 1 82.88 62 PRO B C 1
ATOM 1357 O O . PRO B 1 62 ? 2.25 -2.57 10.727 1 82.88 62 PRO B O 1
ATOM 1360 N N . GLY B 1 63 ? 0.964 -4.16 11.477 1 78.5 63 GLY B N 1
ATOM 1361 C CA . GLY B 1 63 ? -0.061 -3.287 12.023 1 78.5 63 GLY B CA 1
ATOM 1362 C C . GLY B 1 63 ? -1.051 -2.797 10.984 1 78.5 63 GLY B C 1
ATOM 1363 O O . GLY B 1 63 ? -1.904 -1.957 11.281 1 78.5 63 GLY B O 1
ATOM 1364 N N . PHE B 1 64 ? -0.829 -3.186 9.719 1 84.12 64 PHE B N 1
ATOM 1365 C CA . PHE B 1 64 ? -1.815 -2.686 8.773 1 84.12 64 PHE B CA 1
ATOM 1366 C C . PHE B 1 64 ? -1.992 -3.66 7.609 1 84.12 64 PHE B C 1
ATOM 1368 O O . PHE B 1 64 ? -1.141 -4.52 7.383 1 84.12 64 PHE B O 1
ATOM 1375 N N . SER B 1 65 ? -3.049 -3.445 6.902 1 89.31 65 SER B N 1
ATOM 1376 C CA . SER B 1 65 ? -3.307 -4.062 5.605 1 89.31 65 SER B CA 1
ATOM 1377 C C . SER B 1 65 ? -4.027 -3.098 4.668 1 89.31 65 SER B C 1
ATOM 1379 O O . SER B 1 65 ? -4.609 -2.107 5.117 1 89.31 65 SER B O 1
ATOM 1381 N N . ALA B 1 66 ? -3.861 -3.369 3.402 1 89.12 66 ALA B N 1
ATOM 1382 C CA . ALA B 1 66 ? -4.547 -2.578 2.383 1 89.12 66 ALA B CA 1
ATOM 1383 C C . ALA B 1 66 ? -4.852 -3.422 1.147 1 89.12 66 ALA B C 1
ATOM 1385 O O . ALA B 1 66 ? -4.078 -4.309 0.786 1 89.12 66 ALA B O 1
ATOM 1386 N N . VAL B 1 67 ? -5.926 -3.115 0.576 1 88.75 67 VAL B N 1
ATOM 1387 C CA . VAL B 1 67 ? -6.277 -3.779 -0.675 1 88.75 67 VAL B CA 1
ATOM 1388 C C . VAL B 1 67 ? -6.121 -2.803 -1.839 1 88.75 67 VAL B C 1
ATOM 1390 O O . VAL B 1 67 ? -6.75 -1.741 -1.855 1 88.75 67 VAL B O 1
ATOM 1393 N N . ALA B 1 68 ? -5.25 -3.234 -2.729 1 90.5 68 ALA B N 1
ATOM 1394 C CA . ALA B 1 68 ? -5.012 -2.383 -3.893 1 90.5 68 ALA B CA 1
ATOM 1395 C C . ALA B 1 68 ? -6.117 -2.549 -4.93 1 90.5 68 ALA B C 1
ATOM 1397 O O . ALA B 1 68 ? -6.605 -3.658 -5.152 1 90.5 68 ALA B O 1
ATOM 1398 N N . ARG B 1 69 ? -6.48 -1.504 -5.559 1 85.31 69 ARG B N 1
ATOM 1399 C CA . ARG B 1 69 ? -7.445 -1.486 -6.652 1 85.31 69 ARG B CA 1
ATOM 1400 C C . ARG B 1 69 ? -6.887 -0.74 -7.859 1 85.31 69 ARG B C 1
ATOM 1402 O O . ARG B 1 69 ? -6 0.106 -7.719 1 85.31 69 ARG B O 1
ATOM 1409 N N . THR B 1 70 ? -7.508 -1.172 -8.93 1 84.69 70 THR B N 1
ATOM 1410 C CA . THR B 1 70 ? -7.113 -0.479 -10.148 1 84.69 70 THR B CA 1
ATOM 1411 C C . THR B 1 70 ? -7.621 0.961 -10.141 1 84.69 70 THR B C 1
ATOM 1413 O O . THR B 1 70 ? -8.758 1.223 -9.75 1 84.69 70 THR B O 1
ATOM 1416 N N . GLY B 1 71 ? -6.703 1.793 -10.664 1 74.88 71 GLY B N 1
ATOM 1417 C CA . GLY B 1 71 ? -7.082 3.186 -10.844 1 74.88 71 GLY B CA 1
ATOM 1418 C C . GLY B 1 71 ? -6.809 4.039 -9.617 1 74.88 71 GLY B C 1
ATOM 1419 O O . GLY B 1 71 ? -6.531 3.516 -8.539 1 74.88 71 GLY B O 1
ATOM 1420 N N . ARG B 1 72 ? -6.777 5.293 -9.82 1 67.62 72 ARG B N 1
ATOM 1421 C CA . ARG B 1 72 ? -6.527 6.277 -8.773 1 67.62 72 ARG B CA 1
ATOM 1422 C C . ARG B 1 72 ? -7.828 6.898 -8.273 1 67.62 72 ARG B C 1
ATOM 1424 O O . ARG B 1 72 ? -7.824 7.707 -7.348 1 67.62 72 ARG B O 1
ATOM 1431 N N . GLU B 1 73 ? -8.828 6.582 -9.008 1 58.53 73 GLU B N 1
ATOM 1432 C CA . GLU B 1 73 ? -10.109 7.246 -8.781 1 58.53 73 GLU B CA 1
ATOM 1433 C C . GLU B 1 73 ? -10.602 7.016 -7.359 1 58.53 73 GLU B C 1
ATOM 1435 O O . GLU B 1 73 ? -11.367 7.828 -6.824 1 58.53 73 GLU B O 1
ATOM 1440 N N . GLY B 1 74 ? -10.133 6.145 -6.621 1 57.44 74 GLY B N 1
ATOM 1441 C CA . GLY B 1 74 ? -10.75 5.812 -5.348 1 57.44 74 GLY B CA 1
ATOM 1442 C C . GLY B 1 74 ? -10.203 6.633 -4.191 1 57.44 74 GLY B C 1
ATOM 1443 O O . GLY B 1 74 ? -10.703 6.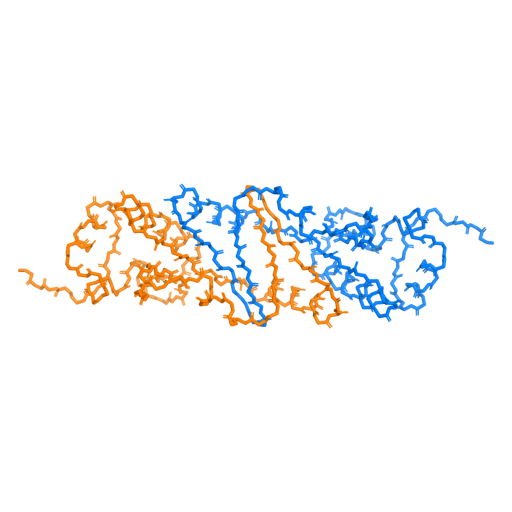539 -3.066 1 57.44 74 GLY B O 1
ATOM 1444 N N . VAL B 1 75 ? -9.203 7.406 -4.543 1 60.53 75 VAL B N 1
ATOM 1445 C CA . VAL B 1 75 ? -8.641 8.234 -3.486 1 60.53 75 VAL B CA 1
ATOM 1446 C C . VAL B 1 75 ? -9.703 9.188 -2.951 1 60.53 75 VAL B C 1
ATOM 1448 O O . VAL B 1 75 ? -9.906 9.289 -1.737 1 60.53 75 VAL B O 1
ATOM 1451 N N . GLU B 1 76 ? -10.273 9.82 -3.857 1 60.97 76 GLU B N 1
ATOM 1452 C CA . GLU B 1 76 ? -11.297 10.789 -3.467 1 60.97 76 GLU B CA 1
ATOM 1453 C C . GLU B 1 76 ? -12.516 10.094 -2.863 1 60.97 76 GLU B C 1
ATOM 1455 O O . GLU B 1 76 ? -13.172 10.641 -1.98 1 60.97 76 GLU B O 1
ATOM 1460 N N . GLU B 1 77 ? -12.695 8.961 -3.342 1 63.12 77 GLU B N 1
ATOM 1461 C CA . GLU B 1 77 ? -13.852 8.219 -2.855 1 63.12 77 GLU B CA 1
ATOM 1462 C C . GLU B 1 77 ? -13.664 7.797 -1.399 1 63.12 77 GLU B C 1
ATOM 1464 O O . GLU B 1 77 ? -14.641 7.625 -0.668 1 63.12 77 GLU B O 1
ATOM 1469 N N . ALA B 1 78 ? -12.469 7.762 -1.178 1 63.38 78 ALA B N 1
ATOM 1470 C CA . ALA B 1 78 ? -12.203 7.289 0.178 1 63.38 78 ALA B CA 1
ATOM 1471 C C . ALA B 1 78 ? -12.344 8.422 1.191 1 63.38 78 ALA B C 1
ATOM 1473 O O . ALA B 1 78 ? -12.531 8.18 2.385 1 63.38 78 ALA B O 1
ATOM 1474 N N . LEU B 1 79 ? -12.305 9.602 0.578 1 71.81 79 LEU B N 1
ATOM 1475 C CA . LEU B 1 79 ? -12.344 10.766 1.464 1 71.81 79 LEU B CA 1
ATOM 1476 C C . LEU B 1 79 ? -13.672 11.5 1.331 1 71.81 79 LEU B C 1
ATOM 1478 O O . LEU B 1 79 ? -14.289 11.484 0.266 1 71.81 79 LEU B O 1
ATOM 1482 N N . SER B 1 80 ? -14.18 11.875 2.416 1 75.12 80 SER B N 1
ATOM 1483 C CA . SER B 1 80 ? -15.469 12.555 2.447 1 75.12 80 SER B CA 1
ATOM 1484 C C . SER B 1 80 ? -15.305 14.07 2.453 1 75.12 80 SER B C 1
ATOM 1486 O O . SER B 1 80 ? -14.227 14.578 2.781 1 75.12 80 SER B O 1
ATOM 1488 N N . GLU B 1 81 ? -16.406 14.625 2.08 1 76.94 81 GLU B N 1
ATOM 1489 C CA . GLU B 1 81 ? -16.469 16.078 2.201 1 76.94 81 GLU B CA 1
ATOM 1490 C C . GLU B 1 81 ? -16.219 16.531 3.639 1 76.94 81 GLU B C 1
ATOM 1492 O O . GLU B 1 81 ? -16.703 15.906 4.582 1 76.94 81 GLU B O 1
ATOM 1497 N N . GLY B 1 82 ? -15.352 17.5 3.871 1 78 82 GLY B N 1
ATOM 1498 C CA . GLY B 1 82 ? -15.055 18.016 5.199 1 78 82 GLY B CA 1
ATOM 1499 C C . GLY B 1 82 ? -13.773 17.438 5.781 1 78 82 GLY B C 1
ATOM 1500 O O . GLY B 1 82 ? -13.266 17.938 6.793 1 78 82 GLY B O 1
ATOM 1501 N N . ASP B 1 83 ? -13.312 16.453 5.125 1 87.81 83 ASP B N 1
ATOM 1502 C CA . ASP B 1 83 ? -12.078 15.859 5.617 1 87.81 83 ASP B CA 1
ATOM 1503 C C . ASP B 1 83 ? -10.875 16.734 5.266 1 87.81 83 ASP B C 1
ATOM 1505 O O . ASP B 1 83 ? -10.922 17.516 4.312 1 87.81 83 ASP B O 1
ATOM 1509 N N . VAL B 1 84 ? -9.945 16.656 6.109 1 94 84 VAL B N 1
ATOM 1510 C CA . VAL B 1 84 ? -8.648 17.25 5.797 1 94 84 VAL B CA 1
ATOM 1511 C C . VAL B 1 84 ? -7.75 16.203 5.137 1 94 84 VAL B C 1
ATOM 1513 O O . VAL B 1 84 ? -7.559 15.109 5.676 1 94 84 VAL B O 1
ATOM 1516 N N . LEU B 1 85 ? -7.27 16.562 3.99 1 93.62 85 LEU B N 1
ATOM 1517 C CA . LEU B 1 85 ? -6.363 15.672 3.275 1 93.62 85 LEU B CA 1
ATOM 1518 C C . LEU B 1 85 ? -4.93 16.188 3.336 1 93.62 85 LEU B C 1
ATOM 1520 O O . LEU B 1 85 ? -4.656 17.312 2.934 1 93.62 85 LEU B O 1
ATOM 1524 N N . ILE B 1 86 ? -4.105 15.328 3.834 1 95.06 86 ILE B N 1
ATOM 1525 C CA . ILE B 1 86 ? -2.682 15.648 3.828 1 95.06 86 ILE B CA 1
ATOM 1526 C C . ILE B 1 86 ? -1.979 14.867 2.721 1 95.06 86 ILE B C 1
ATOM 1528 O O . ILE B 1 86 ? -2 13.633 2.713 1 95.06 86 ILE B O 1
ATOM 1532 N N . ARG B 1 87 ? -1.283 15.578 1.874 1 93.62 87 ARG B N 1
ATOM 1533 C CA . ARG B 1 87 ? -0.5 14.945 0.814 1 93.62 87 ARG B CA 1
ATOM 1534 C C . ARG B 1 87 ? 0.994 15.133 1.055 1 93.62 87 ARG B C 1
ATOM 1536 O O . ARG B 1 87 ? 1.447 16.234 1.367 1 93.62 87 ARG B O 1
ATOM 1543 N N . LEU B 1 88 ? 1.681 14.047 0.906 1 94.06 88 LEU B N 1
ATOM 1544 C CA . LEU B 1 88 ? 3.137 14.125 0.979 1 94.06 88 LEU B CA 1
ATOM 1545 C C . LEU B 1 88 ? 3.736 14.352 -0.404 1 94.06 88 LEU B C 1
ATOM 1547 O O . LEU B 1 88 ? 3.445 13.609 -1.344 1 94.06 88 LEU B O 1
ATOM 1551 N N . ARG B 1 89 ? 4.645 15.359 -0.419 1 91.75 89 ARG B N 1
ATOM 1552 C CA . ARG B 1 89 ? 5.25 15.695 -1.703 1 91.75 89 ARG B CA 1
ATOM 1553 C C . ARG B 1 89 ? 6.762 15.828 -1.575 1 91.75 89 ARG B C 1
ATOM 1555 O O . ARG B 1 89 ? 7.254 16.688 -0.836 1 91.75 89 ARG B O 1
ATOM 1562 N N . ALA B 1 90 ? 7.383 15.039 -2.316 1 90.75 90 ALA B N 1
ATOM 1563 C CA . ALA B 1 90 ? 8.836 15.188 -2.396 1 90.75 90 ALA B CA 1
ATOM 1564 C C . ALA B 1 90 ? 9.211 16.438 -3.189 1 90.75 90 ALA B C 1
ATOM 1566 O O . ALA B 1 90 ? 8.922 16.531 -4.383 1 90.75 90 ALA B O 1
ATOM 1567 N N . THR B 1 91 ? 9.727 17.359 -2.52 1 91.94 91 THR B N 1
ATOM 1568 C CA . THR B 1 91 ? 10.188 18.594 -3.143 1 91.94 91 THR B CA 1
ATOM 1569 C C . THR B 1 91 ? 11.523 19.047 -2.543 1 91.94 91 THR B C 1
ATOM 1571 O O . THR B 1 91 ? 11.984 18.469 -1.557 1 91.94 91 THR B O 1
ATOM 1574 N N . ALA B 1 92 ? 12.109 20 -3.186 1 93.94 92 ALA B N 1
ATOM 1575 C CA . ALA B 1 92 ? 13.328 20.594 -2.645 1 93.94 92 ALA B CA 1
ATOM 1576 C C . ALA B 1 92 ? 13 21.656 -1.597 1 93.94 92 ALA B C 1
ATOM 1578 O O . ALA B 1 92 ? 13.898 22.219 -0.977 1 93.94 92 ALA B O 1
ATOM 1579 N N . ASP B 1 93 ? 11.82 21.828 -1.294 1 90.38 93 ASP B N 1
ATOM 1580 C CA . ASP B 1 93 ? 11.391 22.828 -0.321 1 90.38 93 ASP B CA 1
ATOM 1581 C C . ASP B 1 93 ? 11.859 22.469 1.085 1 90.38 93 ASP B C 1
ATOM 1583 O O . ASP B 1 93 ? 12.211 21.312 1.348 1 90.38 93 ASP B O 1
ATOM 1587 N N . GLU B 1 94 ? 11.859 23.5 1.837 1 94.5 94 GLU B N 1
ATOM 1588 C CA . GLU B 1 94 ? 12.078 23.234 3.258 1 94.5 94 GLU B CA 1
ATOM 1589 C C . GLU B 1 94 ? 10.977 22.359 3.83 1 94.5 94 GLU B C 1
ATOM 1591 O O . GLU B 1 94 ? 9.797 22.531 3.514 1 94.5 94 GLU B O 1
ATOM 1596 N N . LEU B 1 95 ? 11.359 21.5 4.715 1 96.62 95 LEU B N 1
ATOM 1597 C CA . LEU B 1 95 ? 10.406 20.594 5.352 1 96.62 95 LEU B CA 1
ATOM 1598 C C . LEU B 1 95 ? 9.359 21.375 6.141 1 96.62 95 LEU B C 1
ATOM 1600 O O . LEU B 1 95 ? 9.711 22.188 7.008 1 96.62 95 LEU B O 1
ATOM 1604 N N . GLY B 1 96 ? 8.141 21.172 5.812 1 97.06 96 GLY B N 1
ATOM 1605 C CA . GLY B 1 96 ? 7.059 21.859 6.504 1 97.06 96 GLY B CA 1
ATOM 1606 C C . GLY B 1 96 ? 5.688 21.531 5.941 1 97.06 96 GLY B C 1
ATOM 1607 O O . GLY B 1 96 ? 5.574 20.781 4.973 1 97.06 96 GLY B O 1
ATOM 1608 N N . VAL B 1 97 ? 4.699 22 6.609 1 97.88 97 VAL B N 1
ATOM 1609 C CA . VAL B 1 97 ? 3.316 21.875 6.156 1 97.88 97 VAL B CA 1
ATOM 1610 C C . VAL B 1 97 ? 2.898 23.141 5.422 1 97.88 97 VAL B C 1
ATOM 1612 O O . VAL B 1 97 ? 3.061 24.25 5.941 1 97.88 97 VAL B O 1
ATOM 1615 N N . TYR B 1 98 ? 2.4 22.938 4.281 1 96.56 98 TYR B N 1
ATOM 1616 C CA . TYR B 1 98 ? 2.059 24.047 3.402 1 96.56 98 TYR B CA 1
ATOM 1617 C C . TYR B 1 98 ? 0.554 24.125 3.172 1 96.56 98 TYR B C 1
ATOM 1619 O O . TYR B 1 98 ? -0.125 23.094 3.139 1 96.56 98 TYR B O 1
ATOM 1627 N N . GLY B 1 99 ? 0.023 25.375 3.051 1 95.06 99 GLY B N 1
ATOM 1628 C CA . GLY B 1 99 ? -1.352 25.594 2.635 1 95.06 99 GLY B CA 1
ATOM 1629 C C . GLY B 1 99 ? -2.328 25.625 3.795 1 95.06 99 GLY B C 1
ATOM 1630 O O . GLY B 1 99 ? -3.541 25.719 3.588 1 95.06 99 GLY B O 1
ATOM 1631 N N . VAL B 1 100 ? -1.851 25.641 4.941 1 95.31 100 VAL B N 1
ATOM 1632 C CA . VAL B 1 100 ? -2.713 25.5 6.109 1 95.31 100 VAL B CA 1
ATOM 1633 C C . VAL B 1 100 ? -3.59 26.75 6.258 1 95.31 100 VAL B C 1
ATOM 1635 O O . VAL B 1 100 ? -4.801 26.641 6.457 1 95.31 100 VAL B O 1
ATOM 1638 N N . ASP B 1 101 ? -2.977 27.922 6.152 1 92.62 101 ASP B N 1
ATOM 1639 C CA . ASP B 1 101 ? -3.711 29.156 6.363 1 92.62 101 ASP B CA 1
ATOM 1640 C C . ASP B 1 101 ? -4.859 29.297 5.367 1 92.62 101 ASP B C 1
ATOM 1642 O O . ASP B 1 101 ? -5.992 29.594 5.758 1 92.62 101 ASP B O 1
ATOM 1646 N N . ASP B 1 102 ? -4.641 28.984 4.188 1 91.12 102 ASP B N 1
ATOM 1647 C CA . ASP B 1 102 ? -5.629 29.109 3.119 1 91.12 102 ASP B CA 1
ATOM 1648 C C . ASP B 1 102 ? -6.734 28.078 3.271 1 91.12 102 ASP B C 1
ATOM 1650 O O . ASP B 1 102 ? -7.91 28.375 3.051 1 91.12 102 ASP B O 1
ATOM 1654 N N . ALA B 1 103 ? -6.34 26.984 3.783 1 91.38 103 ALA B N 1
ATOM 1655 C CA . ALA B 1 103 ? -7.27 25.859 3.764 1 91.38 103 ALA B CA 1
ATOM 1656 C C . ALA B 1 103 ? -8.055 25.781 5.07 1 91.38 103 ALA B C 1
ATOM 1658 O O . ALA B 1 103 ? -9.242 25.438 5.066 1 91.38 103 ALA B O 1
ATOM 1659 N N . LEU B 1 104 ? -7.379 26.047 6.148 1 93.19 104 LEU B N 1
ATOM 1660 C CA . LEU B 1 104 ? -7.996 25.766 7.438 1 93.19 104 LEU B CA 1
ATOM 1661 C C . LEU B 1 104 ? -8.125 27.031 8.273 1 93.19 104 LEU B C 1
ATOM 1663 O O . LEU B 1 104 ? -8.938 27.094 9.195 1 93.19 104 LEU B O 1
ATOM 1667 N N . GLY B 1 105 ? -7.223 28 8.008 1 92.69 105 GLY B N 1
ATOM 1668 C CA . GLY B 1 105 ? -7.293 29.266 8.734 1 92.69 105 GLY B CA 1
ATOM 1669 C C . GLY B 1 105 ? -6.195 29.406 9.773 1 92.69 105 GLY B C 1
ATOM 1670 O O . GLY B 1 105 ? -5.488 28.453 10.078 1 92.69 105 GLY B O 1
ATOM 1671 N N . GLN B 1 106 ? -6.109 30.609 10.297 1 93.62 106 GLN B N 1
ATOM 1672 C CA . GLN B 1 106 ? -5 31.016 11.148 1 93.62 106 GLN B CA 1
ATOM 1673 C C . GLN B 1 106 ? -5.027 30.266 12.477 1 93.62 106 GLN B C 1
ATOM 1675 O O . GLN B 1 106 ? -3.977 30.016 13.07 1 93.62 106 GLN B O 1
ATOM 1680 N N . GLU B 1 107 ? -6.141 30 12.891 1 94.19 107 GLU B N 1
ATOM 1681 C CA . GLU B 1 107 ? -6.234 29.266 14.148 1 94.19 107 GLU B CA 1
ATOM 1682 C C . GLU B 1 107 ? -5.5 27.922 14.062 1 94.19 107 GLU B C 1
ATOM 1684 O O . GLU B 1 107 ? -4.816 27.531 15.008 1 94.19 107 GLU B O 1
ATOM 1689 N N . TRP B 1 108 ? -5.609 27.281 12.969 1 94.5 108 TRP B N 1
ATOM 1690 C CA . TRP B 1 108 ? -4.984 25.984 12.789 1 94.5 108 TRP B CA 1
ATOM 1691 C C . TRP B 1 108 ? -3.479 26.109 12.602 1 94.5 108 TRP B C 1
ATOM 1693 O O . TRP B 1 108 ? -2.711 25.25 13.039 1 94.5 108 TRP B O 1
ATOM 1703 N N . VAL B 1 109 ? -2.994 27.172 11.969 1 95.88 109 VAL B N 1
ATOM 1704 C CA . VAL B 1 109 ? -1.565 27.453 11.891 1 95.88 109 VAL B CA 1
ATOM 1705 C C . VAL B 1 109 ? -0.982 27.531 13.305 1 95.88 109 VAL B C 1
ATOM 1707 O O . VAL B 1 109 ? 0.049 26.922 13.594 1 95.88 109 VAL B O 1
ATOM 1710 N N . ARG B 1 110 ? -1.704 28.328 14.102 1 95.88 110 ARG B N 1
ATOM 1711 C CA . ARG B 1 110 ? -1.233 28.5 15.477 1 95.88 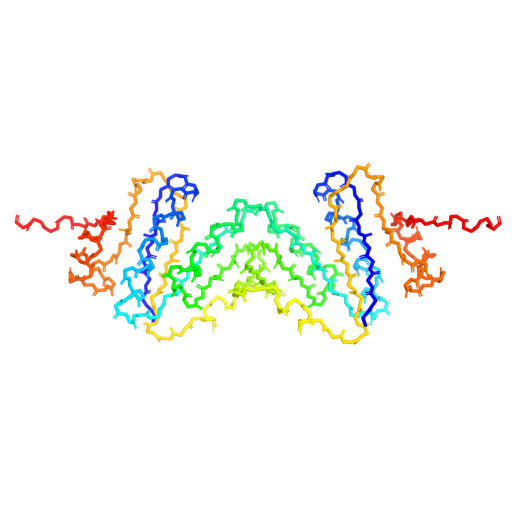110 ARG B CA 1
ATOM 1712 C C . ARG B 1 110 ? -1.176 27.172 16.219 1 95.88 110 ARG B C 1
ATOM 1714 O O . 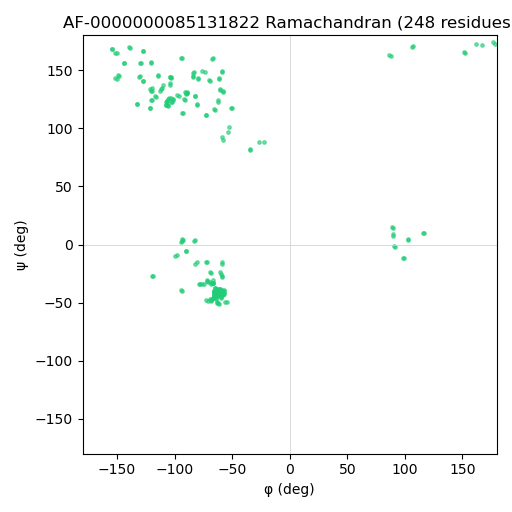ARG B 1 110 ? -0.177 26.859 16.859 1 95.88 110 ARG B O 1
ATOM 1721 N N . ARG B 1 111 ? -2.178 26.375 16.078 1 96.06 111 ARG B N 1
ATOM 1722 C CA . ARG B 1 111 ? -2.242 25.094 16.781 1 96.06 111 ARG B CA 1
ATOM 1723 C C . ARG B 1 111 ? -1.115 24.172 16.328 1 96.06 111 ARG B C 1
ATOM 1725 O O . ARG B 1 111 ? -0.478 23.516 17.156 1 96.06 111 ARG B O 1
ATOM 1732 N N . LEU B 1 112 ? -0.918 24.094 15.109 1 97.56 112 LEU B N 1
ATOM 1733 C CA . LEU B 1 112 ? 0.133 23.234 14.562 1 97.56 112 LEU B CA 1
ATOM 1734 C C . LEU B 1 112 ? 1.51 23.719 15.008 1 97.56 112 LEU B C 1
ATOM 1736 O O . LEU B 1 112 ? 2.344 22.922 15.43 1 97.56 112 LEU B O 1
ATOM 1740 N N . ARG B 1 113 ? 1.711 25 14.984 1 96.5 113 ARG B N 1
ATOM 1741 C CA . ARG B 1 113 ? 2.998 25.547 15.398 1 96.5 113 ARG B CA 1
ATOM 1742 C C . ARG B 1 113 ? 3.24 25.297 16.891 1 96.5 113 ARG B C 1
ATOM 1744 O O . ARG B 1 113 ? 4.363 25 17.297 1 96.5 113 ARG B O 1
ATOM 1751 N N . ASP B 1 114 ? 2.215 25.453 17.609 1 96.38 114 ASP B N 1
ATOM 1752 C CA . ASP B 1 114 ? 2.316 25.188 19.047 1 96.38 114 ASP B CA 1
ATOM 1753 C C . ASP B 1 114 ? 2.742 23.75 19.312 1 96.38 114 ASP B C 1
ATOM 1755 O O . ASP B 1 114 ? 3.379 23.469 20.344 1 96.38 114 ASP B O 1
ATOM 1759 N N . ALA B 1 115 ? 2.4 22.875 18.391 1 96.38 115 ALA B N 1
ATOM 1760 C CA . ALA B 1 115 ? 2.736 21.469 18.547 1 96.38 115 ALA B CA 1
ATOM 1761 C C . ALA B 1 115 ? 4.066 21.141 17.875 1 96.38 115 ALA B C 1
ATOM 1763 O O . ALA B 1 115 ? 4.422 19.969 17.719 1 96.38 115 ALA B O 1
ATOM 1764 N N . GLY B 1 116 ? 4.754 22.125 17.344 1 95.19 116 GLY B N 1
ATOM 1765 C CA . GLY B 1 116 ? 6.074 21.922 16.766 1 95.19 116 GLY B CA 1
ATOM 1766 C C . GLY B 1 116 ? 6.035 21.578 15.289 1 95.19 116 GLY B C 1
ATOM 1767 O O . GLY B 1 116 ? 7.004 21.047 14.742 1 95.19 116 GLY B O 1
ATOM 1768 N N . VAL B 1 117 ? 4.887 21.797 14.703 1 97.25 117 VAL B N 1
ATOM 1769 C CA . VAL B 1 117 ? 4.758 21.531 13.273 1 97.25 117 VAL B CA 1
ATOM 1770 C C . VAL B 1 117 ? 5.043 22.812 12.477 1 97.25 117 VAL B C 1
ATOM 1772 O O . VAL B 1 117 ? 4.289 23.781 12.562 1 97.25 117 VAL B O 1
ATOM 1775 N N . PRO B 1 118 ? 6.105 22.781 11.766 1 96.81 118 PRO B N 1
ATOM 1776 C CA . PRO B 1 118 ? 6.391 23.969 10.961 1 96.81 118 PRO B CA 1
ATOM 1777 C C . PRO B 1 118 ? 5.352 24.203 9.867 1 96.81 118 PRO B C 1
ATOM 1779 O O . PRO B 1 118 ? 5.215 23.375 8.953 1 96.81 118 PRO B O 1
ATOM 1782 N N . CYS B 1 119 ? 4.645 25.219 9.875 1 96.56 119 CYS B N 1
ATOM 1783 C CA . CYS B 1 119 ? 3.703 25.625 8.844 1 96.56 119 CYS B CA 1
ATOM 1784 C C . CYS B 1 119 ? 4.305 26.719 7.965 1 96.56 119 CYS B C 1
ATOM 1786 O O . CYS B 1 119 ? 4.734 27.766 8.461 1 96.56 119 CYS B O 1
ATOM 1788 N N . MET B 1 120 ? 4.246 26.328 6.691 1 92.06 120 MET B N 1
ATOM 1789 C CA . MET B 1 120 ? 4.883 27.234 5.746 1 92.06 120 MET B CA 1
ATOM 1790 C C . MET B 1 120 ? 3.84 28.047 4.984 1 92.06 120 MET B C 1
ATOM 1792 O O . MET B 1 120 ? 2.734 27.562 4.73 1 92.06 120 MET B O 1
ATOM 1796 N N . GLY B 1 121 ? 4.008 29.203 4.801 1 75.31 121 GLY B N 1
ATOM 1797 C CA . GLY B 1 121 ? 3.08 30.109 4.133 1 75.31 121 GLY B CA 1
ATOM 1798 C C . GLY B 1 121 ? 3.42 31.578 4.332 1 75.31 121 GLY B C 1
ATOM 1799 O O . GLY B 1 121 ? 4.441 31.906 4.938 1 75.31 121 GLY B O 1
ATOM 1800 N N . PRO B 1 122 ? 2.645 32.312 3.557 1 58.19 122 PRO B N 1
ATOM 1801 C CA . PRO B 1 122 ? 3.004 33.75 3.609 1 58.19 122 PRO B CA 1
ATOM 1802 C C . PRO B 1 122 ? 3.064 34.281 5.035 1 58.19 122 PRO B C 1
ATOM 1804 O O . PRO B 1 122 ? 2.287 33.844 5.895 1 58.19 122 PRO B O 1
ATOM 1807 N N . GLU B 1 123 ? 4.293 34.406 5.574 1 49.28 123 GLU B N 1
ATOM 1808 C CA . GLU B 1 123 ? 4.48 35.094 6.859 1 49.28 123 GLU B CA 1
ATOM 1809 C C . GLU B 1 123 ? 3.494 36.25 7.027 1 49.28 123 GLU B C 1
ATOM 1811 O O . GLU B 1 123 ? 3.387 37.125 6.16 1 49.28 123 GLU B O 1
ATOM 1816 N N . ILE B 1 124 ? 2.338 36.031 7.426 1 42.75 124 ILE B N 1
ATOM 1817 C CA . ILE B 1 124 ? 1.662 37.281 7.719 1 42.75 124 ILE B CA 1
ATOM 1818 C C . ILE B 1 124 ? 2.434 38.062 8.797 1 42.75 124 ILE B C 1
ATOM 1820 O O . ILE B 1 124 ? 2.762 37.5 9.844 1 42.75 124 ILE B O 1
ATOM 1824 N N . GLY B 1 125 ? 3.291 38.906 8.438 1 36.56 125 GLY B N 1
ATOM 1825 C CA . GLY B 1 125 ? 3.805 39.906 9.352 1 36.56 125 GLY B CA 1
ATOM 1826 C C . GLY B 1 125 ? 2.832 40.25 10.469 1 36.56 125 GLY B C 1
ATOM 1827 O O . GLY B 1 125 ? 1.724 40.719 10.203 1 36.56 125 GLY B O 1
ATOM 1828 N N . VAL B 1 126 ? 2.969 39.469 11.5 1 34.62 126 VAL B N 1
ATOM 1829 C CA . VAL B 1 126 ? 2.418 40.219 12.625 1 34.62 126 VAL B CA 1
ATOM 1830 C C . VAL B 1 126 ? 3.318 41.406 12.945 1 34.62 126 VAL B C 1
ATOM 1832 O O . VAL B 1 126 ? 4.543 41.312 12.828 1 34.62 126 VAL B O 1
#